Protein AF-A0A821UP57-F1 (afdb_monomer)

InterPro domains:
  IPR011011 Zinc finger, FYVE/PHD-type [SSF57903] (45-106)
  IPR013083 Zinc finger, RING/FYVE/PHD-type [G3DSA:3.30.40.10] (6-113)
  IPR019786 Zinc finger, PHD-type, conserved site [P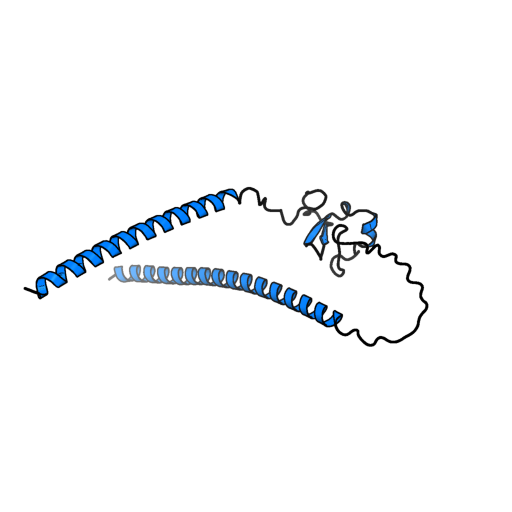S01359] (54-103)

Solvent-accessible surface area (backbone atoms only — not comparable to full-atom values): 11341 Å² total; per-residue (Å²): 119,70,74,66,60,54,56,56,55,55,53,55,50,53,57,52,51,54,58,51,51,58,56,50,55,57,51,55,53,59,50,54,59,52,54,56,59,56,61,68,69,62,69,77,74,68,64,79,73,60,94,50,33,16,75,82,79,68,43,75,53,85,86,68,66,61,51,57,18,74,86,75,68,48,34,35,40,62,86,71,48,57,75,87,56,51,83,64,53,60,93,55,78,87,80,54,85,35,71,41,82,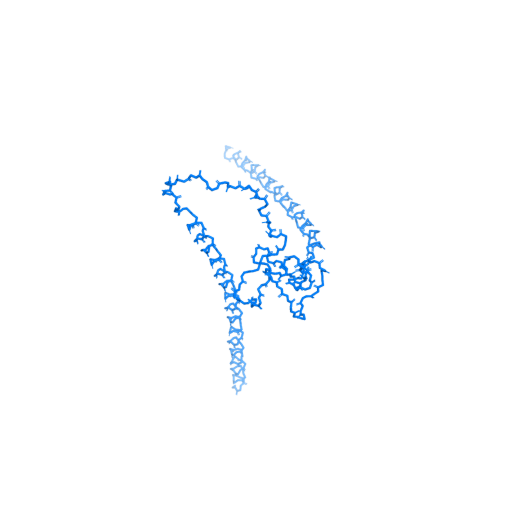88,73,51,70,79,76,79,71,81,68,82,74,79,91,79,79,86,86,88,80,97,78,82,73,64,68,66,52,55,54,51,52,53,53,50,53,54,50,51,53,53,51,51,57,50,49,55,52,48,52,54,51,49,52,53,52,48,53,53,52,51,52,53,52,51,52,52,50,51,53,51,50,54,52,52,61,57,61,70,69,79,119

Secondary structure (DSSP, 8-state):
-HHHHHHHHHHHHHHHHHHHHHHHHHHHHHHHHHHHHHHHHHTTS-----TTBBTTT--B-TTS-EEE-TTT--EEEGGGS-HHHHTTS-SSTTTS----TTT----------------------HHHHHHHHHHHHHHHHHHHHHHHHHHHHHHHHHHHHHHHHHHHHHHHHHHHHHHTT--

Nearest PDB structures (foldseek):
  4qf3-assembly3_B  TM=6.778E-01  e=1.656E-02  Homo sapiens
  5t8r-assembly5_A  TM=6.952E-01  e=2.537E-02  Homo sapiens
  8ifg-assembly1_P  TM=2.999E-01  e=1.731E-01  Schizosaccharomyces pombe 972h-
  4b7y-assembly1_C  TM=5.500E-01  e=4.251E+00  Homo sapiens
  8i0t-assembly1_s  TM=2.712E-01  e=4.901E+00  Homo sapiens

Foldseek 3Di:
DVVVVVVVVVVVVVVVVVVVVVVVVVVVVVVVVVVVVVVVVVPPPVPVLPLQAAPQPRDGNPPDQWAAAPPPRHIHHLVSAPPVCNVVDDPDRPPDHDHGPVRDDPPPPPVVPDPDDDDDDPDDPPPVVVVVVVVVVVVVVVVVVVVVVVVVVVVVVVVVVVVVVVVVVVVVVVVVVVVVVPD

Structure (mmCIF, N/CA/C/O backbone):
data_AF-A0A821UP57-F1
#
_entry.id   AF-A0A821UP57-F1
#
loop_
_atom_site.group_PDB
_atom_site.id
_atom_site.type_symbol
_atom_site.label_atom_id
_atom_site.label_alt_id
_atom_site.label_comp_id
_atom_site.label_asym_id
_atom_site.label_entity_id
_atom_site.label_seq_id
_atom_site.pdbx_PDB_ins_code
_atom_site.Cartn_x
_atom_site.Cartn_y
_atom_site.Cartn_z
_atom_site.occupancy
_atom_site.B_iso_or_equiv
_atom_site.auth_seq_id
_atom_site.auth_comp_id
_atom_site.auth_asym_id
_atom_site.auth_atom_id
_atom_site.pdbx_PDB_model_num
ATOM 1 N N . MET A 1 1 ? -36.450 59.119 33.396 1.00 58.59 1 MET A N 1
ATOM 2 C CA . MET A 1 1 ? -36.950 58.816 32.034 1.00 58.59 1 MET A CA 1
ATOM 3 C C . MET A 1 1 ? -35.868 58.384 31.030 1.00 58.59 1 MET A C 1
ATOM 5 O O . MET A 1 1 ? -36.171 57.542 30.201 1.00 58.59 1 MET A O 1
ATOM 9 N N . PHE A 1 2 ? -34.607 58.841 31.105 1.00 58.31 2 PHE A N 1
ATOM 10 C CA . PHE A 1 2 ? -33.556 58.419 30.148 1.00 58.31 2 PHE A CA 1
ATOM 11 C C . PHE A 1 2 ? -33.074 56.957 30.274 1.00 58.31 2 PHE A C 1
ATOM 13 O O . PHE A 1 2 ? -32.730 56.340 29.269 1.00 58.31 2 PHE A O 1
ATOM 20 N N . LYS A 1 3 ? -33.092 56.363 31.477 1.00 63.16 3 LYS A N 1
ATOM 21 C CA . LYS A 1 3 ? -32.652 54.966 31.688 1.00 63.16 3 LYS A CA 1
ATOM 22 C C . LYS A 1 3 ? -33.547 53.927 30.995 1.00 63.16 3 LYS A C 1
ATOM 24 O O . LYS A 1 3 ? -33.074 52.866 30.611 1.00 63.16 3 LYS A O 1
ATOM 29 N N . GLU A 1 4 ? -34.818 54.248 30.780 1.00 69.25 4 GLU A N 1
ATOM 30 C CA . GLU A 1 4 ? -35.798 53.319 30.205 1.00 69.25 4 GLU A CA 1
ATOM 31 C C . GLU A 1 4 ? -35.728 53.261 28.668 1.00 69.25 4 GLU A C 1
ATOM 33 O O . GLU A 1 4 ? -36.009 52.230 28.059 1.00 69.25 4 GLU A O 1
ATOM 38 N N . GLN A 1 5 ? -35.265 54.341 28.025 1.00 68.62 5 GLN A N 1
ATOM 39 C CA . GLN A 1 5 ? -35.083 54.388 26.570 1.00 68.62 5 GLN A CA 1
ATOM 40 C C . GLN A 1 5 ? -33.817 53.655 26.097 1.00 68.62 5 GLN A C 1
ATOM 42 O O . GLN A 1 5 ? -33.800 53.127 24.985 1.00 68.62 5 GLN A O 1
ATOM 47 N N . MET A 1 6 ? -32.780 53.567 26.938 1.00 64.62 6 MET A N 1
ATOM 48 C CA . MET A 1 6 ? -31.549 52.830 26.615 1.00 64.62 6 MET A CA 1
ATOM 49 C C . MET A 1 6 ? -31.772 51.309 26.619 1.00 64.62 6 MET A C 1
ATOM 51 O O . MET A 1 6 ? -31.300 50.617 25.720 1.00 64.62 6 MET A O 1
ATOM 55 N N . SER A 1 7 ? -32.589 50.798 27.547 1.00 77.12 7 SER A N 1
ATOM 56 C CA . SER A 1 7 ? -32.873 49.360 27.662 1.00 77.12 7 SER A CA 1
ATOM 57 C C . SER A 1 7 ? -33.611 48.786 26.442 1.00 77.12 7 SER A C 1
ATOM 59 O O . SER A 1 7 ? -33.307 47.681 25.995 1.00 77.12 7 SER A O 1
ATOM 61 N N . LYS A 1 8 ? -34.528 49.551 25.830 1.00 79.44 8 LYS A N 1
ATOM 62 C CA . LYS A 1 8 ? -35.254 49.102 24.627 1.00 79.44 8 LYS A CA 1
ATOM 63 C C . LYS A 1 8 ? -34.348 48.967 23.398 1.00 79.44 8 LYS A C 1
ATOM 65 O O . LYS A 1 8 ? -34.499 48.008 22.645 1.00 79.44 8 LYS A O 1
ATOM 70 N N . LYS A 1 9 ? -33.373 49.868 23.219 1.00 77.94 9 LYS A N 1
ATOM 71 C CA . LYS A 1 9 ? -32.426 49.799 22.089 1.00 77.94 9 LYS A CA 1
ATOM 72 C C . LYS A 1 9 ? -31.466 48.609 22.199 1.00 77.94 9 LYS A C 1
ATOM 74 O O . LYS A 1 9 ? -31.179 47.984 21.183 1.00 77.94 9 LYS A O 1
ATOM 79 N N . GLU A 1 10 ? -31.019 48.258 23.405 1.00 82.31 10 GLU A N 1
ATOM 80 C CA . GLU A 1 10 ? -30.152 47.087 23.633 1.00 82.31 10 GLU A CA 1
ATOM 81 C C . GLU A 1 10 ? -30.879 45.746 23.440 1.00 82.31 10 GLU A C 1
ATOM 83 O O . GLU A 1 10 ? -30.283 44.763 22.998 1.00 82.31 10 GLU A O 1
ATOM 88 N N . LEU A 1 11 ? -32.180 45.692 23.739 1.00 79.69 11 LEU A N 1
ATOM 89 C CA . LEU A 1 11 ? -33.010 44.513 23.479 1.00 79.69 11 LEU A CA 1
ATOM 90 C C . LEU A 1 11 ? -33.248 44.299 21.975 1.00 79.69 11 LEU A C 1
ATOM 92 O O . LEU A 1 11 ? -33.193 43.165 21.494 1.00 79.69 11 LEU A O 1
ATOM 96 N N . GLU A 1 12 ? -33.447 45.374 21.208 1.00 83.69 12 GLU A N 1
ATOM 97 C CA . GLU A 1 12 ? -33.627 45.287 19.754 1.00 83.69 12 GLU A CA 1
ATOM 98 C C . GLU A 1 12 ? -32.352 44.879 19.003 1.00 83.69 12 GLU A C 1
ATOM 100 O O . GLU A 1 12 ? -32.435 44.155 18.004 1.00 83.69 12 GLU A O 1
ATOM 105 N N . THR A 1 13 ? -31.170 45.304 19.462 1.00 85.56 13 THR A N 1
ATOM 106 C CA . THR A 1 13 ? -29.895 44.900 18.846 1.00 85.56 13 THR A CA 1
ATOM 107 C C . THR A 1 13 ? -29.593 43.426 19.098 1.00 85.56 13 THR A C 1
ATOM 109 O O . THR A 1 13 ? -29.291 42.706 18.143 1.00 85.56 13 THR A O 1
ATOM 112 N N . LYS A 1 14 ? -29.798 42.928 20.326 1.00 85.62 14 LYS A N 1
ATOM 113 C CA . LYS A 1 14 ? -29.616 41.502 20.658 1.00 85.62 14 LYS A CA 1
ATOM 114 C C . LYS A 1 14 ? -30.535 40.587 19.840 1.00 85.62 14 LYS A C 1
ATOM 116 O O . LYS A 1 14 ? -30.079 39.586 19.287 1.00 85.62 14 LYS A O 1
ATOM 121 N N . ALA A 1 15 ? -31.800 40.970 19.654 1.00 87.88 15 ALA A N 1
ATOM 122 C CA . ALA A 1 15 ? -32.743 40.194 18.844 1.00 87.88 15 ALA A CA 1
ATOM 123 C C . ALA A 1 15 ? -32.366 40.145 17.346 1.00 87.88 15 ALA A C 1
ATOM 125 O O . ALA A 1 15 ? -32.640 39.154 16.660 1.00 87.88 15 ALA A O 1
ATOM 126 N N . LYS A 1 16 ? -31.734 41.202 16.812 1.00 86.31 16 LYS A N 1
ATOM 127 C CA . LYS A 1 16 ? -31.243 41.230 15.422 1.00 86.31 16 LYS A CA 1
ATOM 128 C C . LYS A 1 16 ? -29.990 40.369 15.238 1.00 86.31 16 LYS A C 1
ATOM 130 O O . LYS A 1 16 ? -29.884 39.683 14.218 1.00 86.31 16 LYS A O 1
ATOM 135 N N . GLU A 1 17 ? -29.083 40.347 16.212 1.00 87.94 17 GLU A N 1
ATOM 136 C CA . GLU A 1 17 ? -27.879 39.506 16.167 1.00 87.94 17 GLU A CA 1
ATOM 137 C C . GLU A 1 17 ? -28.200 38.008 16.258 1.00 87.94 17 GLU A C 1
ATOM 139 O O . GLU A 1 17 ? -27.665 37.220 15.474 1.00 87.94 17 GLU A O 1
ATOM 144 N N . GLU A 1 18 ? -29.136 37.603 17.122 1.00 88.38 18 GLU A N 1
ATOM 145 C CA . GLU A 1 18 ? -29.557 36.197 17.220 1.00 88.38 18 GLU A CA 1
ATOM 146 C C . GLU A 1 18 ? -30.222 35.687 15.934 1.00 88.38 18 GLU A C 1
ATOM 148 O O . GLU A 1 18 ? -29.959 34.564 15.490 1.00 88.38 18 GLU A O 1
ATOM 153 N N . LYS A 1 19 ? -31.040 36.520 15.274 1.00 87.38 19 LYS A N 1
ATOM 154 C CA . LYS A 1 19 ? -31.639 36.170 13.975 1.00 87.38 19 LYS A CA 1
ATOM 155 C C . LYS A 1 19 ? -30.586 36.016 12.873 1.00 87.38 19 LYS A C 1
ATOM 157 O O . LYS A 1 19 ? -30.761 35.177 11.988 1.00 87.38 19 LYS A O 1
ATOM 162 N N . LYS A 1 20 ? -29.492 36.788 12.920 1.00 89.44 20 LYS A N 1
ATOM 163 C CA . LYS A 1 20 ? -28.389 36.676 11.953 1.00 89.44 20 LYS A CA 1
ATOM 164 C C . LYS A 1 20 ? -27.610 35.370 12.148 1.00 89.44 20 LYS A C 1
ATOM 166 O O . LYS A 1 20 ? -27.418 34.655 11.167 1.00 89.44 20 LYS A O 1
ATOM 171 N N . LYS A 1 21 ? -27.280 35.006 13.395 1.00 87.06 21 LYS A N 1
ATOM 172 C CA . LYS A 1 21 ? -26.560 33.759 13.723 1.00 87.06 21 LYS A CA 1
ATOM 173 C C . LYS A 1 21 ? -27.326 32.501 13.291 1.00 87.06 21 LYS A C 1
ATOM 175 O O . LYS A 1 21 ? -26.774 31.671 12.573 1.00 87.06 21 LYS A O 1
ATOM 180 N N . LYS A 1 22 ? -28.633 32.413 13.584 1.00 85.88 22 LYS A N 1
ATOM 181 C CA . LYS A 1 22 ? -29.467 31.262 13.165 1.00 85.88 22 LYS A CA 1
ATOM 182 C C . LYS A 1 22 ? -29.527 31.078 11.640 1.00 85.88 22 LYS A C 1
ATOM 184 O O . LYS A 1 22 ? -29.571 29.952 11.139 1.00 85.88 22 LYS A O 1
ATOM 189 N N . LYS A 1 23 ? -29.513 32.176 10.871 1.00 86.94 23 LYS A N 1
ATOM 190 C CA . LYS A 1 23 ? -29.527 32.122 9.398 1.00 86.94 23 LYS A CA 1
ATOM 191 C C . LYS A 1 23 ? -28.197 31.621 8.820 1.00 86.94 23 LYS A C 1
ATOM 193 O O . LYS A 1 23 ? -28.202 31.003 7.756 1.00 86.94 23 LYS A O 1
ATOM 198 N N . GLU A 1 24 ? -27.085 31.879 9.499 1.00 87.81 24 GLU A N 1
ATOM 199 C CA . GLU A 1 24 ? -25.740 31.477 9.077 1.00 87.81 24 GLU A CA 1
ATOM 200 C C . GLU A 1 24 ? -25.471 29.993 9.376 1.00 87.81 24 GLU A C 1
ATOM 202 O O . GLU A 1 24 ? -25.039 29.258 8.487 1.00 87.81 24 GLU A O 1
ATOM 207 N N . GLU A 1 25 ? -25.884 29.504 10.550 1.00 86.94 25 GLU A N 1
ATOM 208 C CA . GLU A 1 25 ? -25.812 28.076 10.911 1.00 86.94 25 GLU A CA 1
ATOM 209 C C . GLU A 1 25 ? -26.619 27.188 9.950 1.00 86.94 25 GLU A C 1
ATOM 211 O O . GLU A 1 25 ? -26.140 26.144 9.498 1.00 86.94 25 GLU A O 1
ATOM 216 N N . THR A 1 26 ? -27.811 27.644 9.545 1.00 84.19 26 THR A N 1
ATOM 217 C CA . THR A 1 26 ? -28.662 26.904 8.596 1.00 84.19 26 THR A CA 1
ATOM 218 C C . THR A 1 26 ? -28.029 26.815 7.198 1.00 84.19 26 THR A C 1
ATOM 220 O O . THR A 1 26 ? -28.242 25.839 6.475 1.00 84.19 26 THR A O 1
ATOM 223 N N . LYS A 1 27 ? -27.246 27.823 6.780 1.00 87.56 27 LYS A N 1
ATOM 224 C CA . LYS A 1 27 ? -26.515 27.780 5.502 1.00 87.56 27 LYS A CA 1
ATOM 225 C C . LYS A 1 27 ? -25.349 26.792 5.560 1.00 87.56 27 LYS A C 1
ATOM 227 O O . LYS A 1 27 ? -25.192 26.011 4.625 1.00 87.56 27 LYS A O 1
ATOM 232 N N . LEU A 1 28 ? -24.605 26.777 6.667 1.00 85.31 28 LEU A N 1
ATOM 233 C CA . LEU A 1 28 ? -23.450 25.898 6.848 1.00 85.31 28 LEU A CA 1
ATOM 234 C C . LEU A 1 28 ? -23.847 24.410 6.869 1.00 85.31 28 LEU A C 1
ATOM 236 O O . LEU A 1 28 ? -23.159 23.571 6.288 1.00 85.31 28 LEU A O 1
ATOM 240 N N . GLN A 1 29 ? -24.982 24.071 7.492 1.00 82.44 29 GLN A N 1
ATOM 241 C CA . GLN A 1 29 ? -25.501 22.695 7.498 1.00 82.44 29 GLN A CA 1
ATOM 242 C C . GLN A 1 29 ? -25.892 22.211 6.092 1.00 82.44 29 GLN A C 1
ATOM 244 O O . GLN A 1 29 ? -25.513 21.108 5.697 1.00 82.44 29 GLN A O 1
ATOM 249 N N . LYS A 1 30 ? -26.559 23.054 5.291 1.00 85.44 30 LYS A N 1
ATOM 250 C CA . LYS A 1 30 ? -26.945 22.707 3.908 1.00 85.44 30 LYS A CA 1
ATOM 251 C C . LYS A 1 30 ? -25.747 22.500 2.978 1.00 85.44 30 LYS A C 1
ATOM 253 O O . LYS A 1 30 ? -25.857 21.765 1.999 1.00 85.44 30 LYS A O 1
ATOM 258 N N . GLU A 1 31 ? -24.619 23.150 3.246 1.00 85.25 31 GLU A N 1
ATOM 259 C CA . GLU A 1 31 ? -23.390 22.979 2.466 1.00 85.25 31 GLU A CA 1
ATOM 260 C C . GLU A 1 31 ? -22.663 21.673 2.820 1.00 85.25 31 GLU A C 1
ATOM 262 O O . GLU A 1 31 ? -22.265 20.927 1.922 1.00 85.25 31 GLU A O 1
ATOM 267 N N . LYS A 1 32 ? -22.597 21.322 4.113 1.00 81.88 32 LYS A N 1
ATOM 268 C CA . LYS A 1 32 ? -22.027 20.042 4.573 1.00 81.88 32 LYS A CA 1
ATOM 269 C C . LYS A 1 32 ? -22.769 18.831 3.993 1.00 81.88 32 LYS A C 1
ATOM 271 O O . LYS A 1 32 ? -22.125 17.903 3.505 1.00 81.88 32 LYS A O 1
ATOM 276 N N . GLU A 1 33 ? -24.102 18.873 3.942 1.00 79.12 33 GLU A N 1
ATOM 277 C CA . GLU A 1 33 ? -24.909 17.799 3.336 1.00 79.12 33 GLU A CA 1
ATOM 278 C C . GLU A 1 33 ? -24.674 17.635 1.824 1.00 79.12 33 GLU A C 1
ATOM 280 O O . GLU A 1 33 ? -24.776 16.525 1.294 1.00 79.12 33 GLU A O 1
ATOM 285 N N . LYS A 1 34 ? -24.349 18.718 1.104 1.00 75.38 34 LYS A N 1
ATOM 286 C CA . LYS A 1 34 ? -24.021 18.644 -0.330 1.00 75.38 34 LYS A CA 1
ATOM 287 C C . LYS A 1 34 ? -22.660 17.991 -0.565 1.00 75.38 34 LYS A C 1
ATOM 289 O O . LYS A 1 34 ? -22.540 17.170 -1.471 1.00 75.38 34 LYS A O 1
ATOM 294 N N . ILE A 1 35 ? -21.660 18.293 0.265 1.00 70.56 35 ILE A N 1
ATOM 295 C CA . ILE A 1 35 ? -20.312 17.712 0.152 1.00 70.56 35 ILE A CA 1
ATOM 296 C C . ILE A 1 35 ? -20.334 16.201 0.439 1.00 70.56 35 ILE A C 1
ATOM 298 O O . ILE A 1 35 ? -19.655 15.431 -0.245 1.00 70.56 35 ILE A O 1
ATOM 302 N N . GLU A 1 36 ? -21.141 15.748 1.404 1.00 67.44 36 GLU A N 1
ATOM 303 C CA . GLU A 1 36 ? -21.222 14.321 1.744 1.00 67.44 36 GLU A CA 1
ATOM 304 C C . GLU A 1 36 ? -21.872 13.480 0.628 1.00 67.44 36 GLU A C 1
ATOM 306 O O . GLU A 1 36 ? -21.442 12.355 0.357 1.00 67.44 36 GLU A O 1
ATOM 311 N N . LYS A 1 37 ? -22.849 14.043 -0.096 1.00 63.69 37 LYS A N 1
ATOM 312 C CA . LYS A 1 37 ? -23.488 13.371 -1.242 1.00 63.69 37 LYS A CA 1
ATOM 313 C C . LYS A 1 37 ? -22.544 13.226 -2.440 1.00 63.69 37 LYS A C 1
ATOM 315 O O . LYS A 1 37 ? -22.581 12.196 -3.110 1.00 63.69 37 LYS A O 1
ATOM 320 N N . THR A 1 38 ? -21.646 14.184 -2.671 1.00 56.47 38 THR A N 1
ATOM 321 C CA . THR A 1 38 ? -20.661 14.102 -3.764 1.00 56.47 38 THR A CA 1
ATOM 322 C C . THR A 1 38 ? -19.566 13.065 -3.482 1.00 56.47 38 THR A C 1
ATOM 324 O O . THR A 1 38 ? -19.149 12.348 -4.390 1.00 56.47 38 THR A O 1
ATOM 327 N N . LYS A 1 39 ? -19.153 12.882 -2.218 1.00 55.06 39 LYS A N 1
ATOM 328 C CA . LYS A 1 39 ? -18.130 11.882 -1.846 1.00 55.06 39 LYS A CA 1
ATOM 329 C C . LYS A 1 39 ? -18.590 10.425 -2.009 1.00 55.06 39 LYS A C 1
ATOM 331 O O . LYS A 1 39 ? -17.758 9.556 -2.252 1.00 55.06 39 LYS A O 1
ATOM 336 N N . ARG A 1 40 ? -19.897 10.138 -1.946 1.00 52.06 40 ARG A N 1
ATOM 337 C CA . ARG A 1 40 ? -20.422 8.768 -2.129 1.00 52.06 40 ARG A CA 1
ATOM 338 C C . ARG A 1 40 ? -20.475 8.302 -3.589 1.00 52.06 40 ARG A C 1
ATOM 340 O O . ARG A 1 40 ? -20.533 7.098 -3.815 1.00 52.06 40 ARG A O 1
ATOM 347 N N . ASN A 1 41 ? -20.411 9.211 -4.568 1.00 47.00 41 ASN A N 1
ATOM 348 C CA . ASN A 1 41 ? -20.502 8.855 -5.993 1.00 47.00 41 ASN A CA 1
ATOM 349 C C . ASN A 1 41 ? -19.151 8.743 -6.718 1.00 47.00 41 ASN A C 1
ATOM 351 O O . ASN A 1 41 ? -19.100 8.171 -7.802 1.00 47.00 41 ASN A O 1
ATOM 355 N N . VAL A 1 42 ? -18.052 9.211 -6.120 1.00 49.31 42 VAL A N 1
ATOM 356 C CA . VAL A 1 42 ? -16.702 9.068 -6.705 1.00 49.31 42 VAL A CA 1
ATOM 357 C C . VAL A 1 42 ? -16.071 7.705 -6.369 1.00 49.31 42 VAL A C 1
ATOM 359 O O . VAL A 1 42 ? -15.181 7.241 -7.072 1.00 49.31 42 VAL A O 1
ATOM 362 N N . ASN A 1 43 ? -16.583 6.991 -5.360 1.00 42.91 43 ASN A N 1
ATOM 363 C CA . ASN A 1 43 ? -15.952 5.770 -4.844 1.00 42.91 43 ASN A CA 1
ATOM 364 C C . ASN A 1 43 ? -16.428 4.451 -5.496 1.00 42.91 43 ASN A C 1
ATOM 366 O O . ASN A 1 43 ? -16.210 3.379 -4.939 1.00 42.91 43 ASN A O 1
ATOM 370 N N . LYS A 1 44 ? -17.115 4.503 -6.648 1.00 47.94 44 LYS A N 1
ATOM 371 C CA . LYS A 1 44 ? -17.536 3.293 -7.389 1.00 47.94 44 LYS A CA 1
ATOM 372 C C . LYS A 1 44 ? -16.681 2.972 -8.620 1.00 47.94 44 LYS A C 1
ATOM 374 O O . LYS A 1 44 ? -16.831 1.882 -9.155 1.00 47.94 44 LYS A O 1
ATOM 379 N N . ASN A 1 45 ? -15.763 3.861 -9.018 1.00 44.53 45 ASN A N 1
ATOM 380 C CA . ASN A 1 45 ? -14.864 3.643 -10.164 1.00 44.53 45 ASN A CA 1
ATOM 381 C C . ASN A 1 45 ? -13.368 3.654 -9.824 1.00 44.53 45 ASN A C 1
ATOM 383 O O . ASN A 1 45 ? -12.550 3.345 -10.685 1.00 44.53 45 ASN A O 1
ATOM 387 N N . SER A 1 46 ? -12.990 3.895 -8.569 1.00 45.44 46 SER A N 1
ATOM 388 C CA . SER A 1 46 ? -11.706 3.452 -8.016 1.00 45.44 46 SER A CA 1
ATOM 389 C C . SER A 1 46 ? -11.791 1.949 -7.743 1.00 45.44 46 SER A C 1
ATOM 391 O O . SER A 1 46 ? -11.730 1.485 -6.607 1.00 45.44 46 SER A O 1
ATOM 393 N N . GLN A 1 47 ? -12.005 1.186 -8.820 1.00 45.50 47 GLN A N 1
ATOM 394 C CA . GLN A 1 47 ? -11.803 -0.252 -8.873 1.00 45.50 47 GLN A CA 1
ATOM 395 C C . GLN A 1 47 ? -10.480 -0.513 -8.170 1.00 45.50 47 GLN A C 1
ATOM 397 O O . GLN A 1 47 ? -9.455 -0.003 -8.616 1.00 45.50 47 GLN A O 1
ATOM 402 N N . ALA A 1 48 ? -10.530 -1.194 -7.023 1.00 49.84 48 ALA A N 1
ATOM 403 C CA . ALA A 1 48 ? -9.354 -1.570 -6.265 1.00 49.84 48 ALA A CA 1
ATOM 404 C C . ALA A 1 48 ? -8.419 -2.287 -7.239 1.00 49.84 48 ALA A C 1
ATOM 406 O O . ALA A 1 48 ? -8.647 -3.451 -7.575 1.00 49.84 48 ALA A O 1
ATOM 407 N N . VAL A 1 49 ? -7.448 -1.549 -7.786 1.00 53.00 49 VAL A N 1
ATOM 408 C CA . VAL A 1 49 ? -6.482 -2.066 -8.744 1.00 53.00 49 VAL A CA 1
ATOM 409 C C . VAL A 1 49 ? -5.733 -3.094 -7.938 1.00 53.00 49 VAL A C 1
ATOM 411 O O . VAL A 1 49 ? -4.943 -2.757 -7.059 1.00 53.00 49 VAL A O 1
ATOM 414 N N . SER A 1 50 ? -6.096 -4.357 -8.144 1.00 57.84 50 SER A N 1
ATOM 415 C CA . SER A 1 50 ? -5.505 -5.456 -7.415 1.00 57.84 50 SER A CA 1
ATOM 416 C C . SER A 1 50 ? -4.005 -5.321 -7.608 1.00 57.84 50 SER A C 1
ATOM 418 O O . SER A 1 50 ? -3.524 -5.416 -8.739 1.00 57.84 50 SER A O 1
ATOM 420 N N . THR A 1 51 ? -3.275 -5.107 -6.518 1.00 70.88 51 THR A N 1
ATOM 421 C CA . THR A 1 51 ? -1.818 -4.905 -6.474 1.00 70.88 51 THR A CA 1
ATOM 422 C C . THR A 1 51 ? -1.023 -6.105 -7.001 1.00 70.88 51 THR A C 1
ATOM 424 O O . THR A 1 51 ? 0.183 -6.166 -6.850 1.00 70.88 51 THR A O 1
ATOM 427 N N . ASN A 1 52 ? -1.693 -7.089 -7.607 1.00 86.94 52 ASN A N 1
ATOM 428 C CA . ASN A 1 52 ? -1.166 -8.346 -8.116 1.00 86.94 52 ASN A CA 1
ATOM 429 C C . ASN A 1 52 ? -1.717 -8.676 -9.519 1.00 86.94 52 ASN A C 1
ATOM 431 O O . ASN A 1 52 ? -1.858 -9.853 -9.856 1.00 86.94 52 ASN A O 1
ATOM 435 N N . ALA A 1 53 ? -2.091 -7.675 -10.321 1.00 92.38 53 ALA A N 1
ATOM 436 C CA . ALA A 1 53 ? -2.467 -7.869 -11.723 1.00 92.38 53 ALA A CA 1
ATOM 437 C C . ALA A 1 53 ? -1.345 -7.406 -12.654 1.00 92.38 53 ALA A C 1
ATOM 439 O O . ALA A 1 53 ? -0.703 -6.385 -12.416 1.00 92.38 53 ALA A O 1
ATOM 440 N N . CYS A 1 54 ? -1.113 -8.164 -13.723 1.00 93.88 54 CYS A N 1
ATOM 441 C CA . CYS A 1 54 ? -0.164 -7.775 -14.753 1.00 93.88 54 CYS A CA 1
ATOM 442 C C . CYS A 1 54 ? -0.693 -6.575 -15.542 1.00 93.88 54 CYS A C 1
ATOM 444 O O . CYS A 1 54 ? -1.833 -6.594 -15.999 1.00 93.88 54 CYS A O 1
ATOM 446 N N . LYS A 1 55 ? 0.150 -5.564 -15.768 1.00 93.56 55 LYS A N 1
ATOM 447 C CA . LYS A 1 55 ? -0.222 -4.346 -16.501 1.00 93.56 55 LYS A CA 1
ATOM 448 C C . LYS A 1 55 ? -0.590 -4.588 -17.972 1.00 93.56 55 LYS A C 1
ATOM 450 O O . LYS A 1 55 ? -1.369 -3.821 -18.521 1.00 93.56 55 LYS A O 1
ATOM 455 N N . VAL A 1 56 ? -0.042 -5.636 -18.593 1.00 93.31 56 VAL A N 1
ATOM 456 C CA . VAL A 1 56 ? -0.242 -5.950 -20.021 1.00 93.31 56 VAL A CA 1
ATOM 457 C C . VAL A 1 56 ? -1.493 -6.797 -20.239 1.00 93.31 56 VAL A C 1
ATOM 459 O O . VAL A 1 56 ? -2.331 -6.455 -21.063 1.00 93.31 56 VAL A O 1
ATOM 462 N N . CYS A 1 57 ? -1.637 -7.910 -19.510 1.00 93.56 57 CYS A N 1
ATOM 463 C CA . CYS A 1 57 ? -2.742 -8.848 -19.732 1.00 93.56 57 CYS A CA 1
ATOM 464 C C . CYS A 1 57 ? -3.895 -8.720 -18.724 1.00 93.56 57 CYS A C 1
ATOM 466 O O . CYS A 1 57 ? -4.876 -9.453 -18.840 1.00 93.56 57 CYS A O 1
ATOM 468 N N . CYS A 1 58 ? -3.769 -7.856 -17.710 1.00 92.25 58 CYS A N 1
ATOM 469 C CA . CYS A 1 58 ? -4.726 -7.662 -16.611 1.00 92.25 58 CYS A CA 1
ATOM 470 C C . CYS A 1 58 ? -5.059 -8.931 -15.797 1.00 92.25 58 CYS A C 1
ATOM 472 O O . CYS A 1 58 ? -5.961 -8.911 -14.961 1.00 92.25 58 CYS A O 1
ATOM 474 N N . LYS A 1 59 ? -4.331 -10.040 -15.998 1.00 91.44 59 LYS A N 1
ATOM 475 C CA . LYS A 1 59 ? -4.502 -11.296 -15.247 1.00 91.44 59 LYS A CA 1
ATOM 476 C C . LYS A 1 59 ? -3.669 -11.293 -13.966 1.00 91.44 59 LYS A C 1
ATOM 478 O O . LYS A 1 59 ? -2.670 -10.581 -13.855 1.00 91.44 59 LYS A O 1
ATOM 483 N N . SER A 1 60 ? -4.062 -12.128 -13.005 1.00 91.81 60 SER A N 1
ATOM 484 C CA . SER A 1 60 ? -3.360 -12.267 -11.725 1.00 91.81 60 SER A CA 1
ATOM 485 C C . SER A 1 60 ? -1.927 -12.796 -11.887 1.00 91.81 60 SER A C 1
ATOM 487 O O . SER A 1 60 ? -1.657 -13.663 -12.717 1.00 91.81 60 SER A O 1
ATOM 489 N N . THR A 1 61 ? -1.010 -12.299 -11.057 1.00 90.00 61 THR A N 1
ATOM 490 C CA . THR A 1 61 ? 0.416 -12.671 -11.021 1.00 90.00 61 THR A CA 1
ATOM 491 C C . THR A 1 61 ? 0.768 -13.557 -9.819 1.00 90.00 61 THR A C 1
ATOM 493 O O . THR A 1 61 ? 1.927 -13.631 -9.421 1.00 90.00 61 THR A O 1
ATOM 496 N N . LYS A 1 62 ? -0.221 -14.223 -9.202 1.00 85.44 62 LYS A N 1
ATOM 497 C CA . LYS A 1 62 ? -0.023 -15.048 -7.992 1.00 85.44 62 LYS A CA 1
ATOM 498 C C . LYS A 1 62 ? 0.856 -16.289 -8.205 1.00 85.44 62 LYS A C 1
ATOM 500 O O . LYS A 1 62 ? 1.480 -16.743 -7.256 1.00 85.44 62 LYS A O 1
ATOM 505 N N . THR A 1 63 ? 0.911 -16.842 -9.414 1.00 75.19 63 THR A N 1
ATOM 506 C CA . THR A 1 63 ? 1.465 -18.183 -9.689 1.00 75.19 63 THR A CA 1
ATOM 507 C C . THR A 1 63 ? 2.890 -18.164 -10.254 1.00 75.19 63 THR A C 1
ATOM 509 O O . THR A 1 63 ? 3.182 -18.934 -11.156 1.00 75.19 63 THR A O 1
ATOM 512 N N . SER A 1 64 ? 3.745 -17.291 -9.708 1.00 70.38 64 SER A N 1
ATOM 513 C CA . SER A 1 64 ? 5.187 -17.142 -9.996 1.00 70.38 64 SER A CA 1
ATOM 514 C C . SER A 1 64 ? 5.584 -16.662 -11.409 1.00 70.38 64 SER A C 1
ATOM 516 O O . SER A 1 64 ? 4.785 -16.628 -12.343 1.00 70.38 64 SER A O 1
ATOM 518 N N . ASN A 1 65 ? 6.827 -16.170 -11.510 1.00 84.69 65 ASN A N 1
ATOM 519 C CA . ASN A 1 65 ? 7.447 -15.478 -12.652 1.00 84.69 65 ASN A CA 1
ATOM 520 C C . ASN A 1 65 ? 6.839 -14.110 -12.997 1.00 84.69 65 ASN A C 1
ATOM 522 O O . ASN A 1 65 ? 6.387 -13.848 -14.120 1.00 84.69 65 ASN A O 1
ATOM 526 N N . ARG A 1 66 ? 6.863 -13.219 -12.002 1.00 92.25 66 ARG A N 1
ATOM 527 C CA . ARG A 1 66 ? 6.537 -11.801 -12.157 1.00 92.25 66 ARG A CA 1
ATOM 528 C C . ARG A 1 66 ? 7.746 -10.932 -11.847 1.00 92.25 66 ARG A C 1
ATOM 530 O O . ARG A 1 66 ? 8.535 -11.282 -10.977 1.00 92.25 66 ARG A O 1
ATOM 537 N N . VAL A 1 67 ? 7.802 -9.782 -12.496 1.00 93.38 67 VAL A N 1
ATOM 538 C CA . VAL A 1 67 ? 8.776 -8.725 -12.223 1.00 93.38 67 VAL A CA 1
ATOM 539 C C . VAL A 1 67 ? 8.035 -7.434 -11.917 1.00 93.38 67 VAL A C 1
ATOM 541 O O . VAL A 1 67 ? 6.916 -7.225 -12.405 1.00 93.38 67 VAL A O 1
ATOM 544 N N . VAL A 1 68 ? 8.628 -6.598 -11.074 1.00 93.75 68 VAL A N 1
ATOM 545 C CA . VAL A 1 68 ? 8.077 -5.299 -10.684 1.00 93.75 68 VAL A CA 1
ATOM 546 C C . VAL A 1 68 ? 8.993 -4.233 -11.257 1.00 93.75 68 VAL A C 1
ATOM 548 O O . VAL A 1 68 ? 10.198 -4.328 -11.093 1.00 93.75 68 VAL A O 1
ATOM 551 N N . CYS A 1 69 ? 8.429 -3.262 -11.970 1.00 94.31 69 CYS A N 1
ATOM 552 C CA . CYS A 1 69 ? 9.202 -2.126 -12.461 1.00 94.31 69 CYS A CA 1
ATOM 553 C C . CYS A 1 69 ? 9.574 -1.211 -11.291 1.00 94.31 69 CYS A C 1
ATOM 555 O O . CYS A 1 69 ? 8.664 -0.710 -10.631 1.00 94.31 69 CYS A O 1
ATOM 557 N N . ASP A 1 70 ? 10.854 -0.917 -11.088 1.00 93.06 70 ASP A N 1
ATOM 558 C CA . ASP A 1 70 ? 11.302 -0.033 -10.003 1.00 93.06 70 ASP A CA 1
ATOM 559 C C . ASP A 1 70 ? 10.859 1.424 -10.203 1.00 93.06 70 ASP A C 1
ATOM 561 O O . ASP A 1 70 ? 10.642 2.156 -9.243 1.00 93.06 70 ASP A O 1
ATOM 565 N N . MET A 1 71 ? 10.626 1.841 -11.453 1.00 92.06 71 MET A N 1
ATOM 566 C CA . MET A 1 71 ? 10.258 3.224 -11.774 1.00 92.06 71 MET A CA 1
ATOM 567 C C . MET A 1 71 ? 8.759 3.519 -11.623 1.00 92.06 71 MET A C 1
ATOM 569 O O . MET A 1 71 ? 8.375 4.594 -11.175 1.00 92.06 71 MET A O 1
ATOM 573 N N . CYS A 1 72 ? 7.884 2.587 -12.018 1.00 93.44 72 CYS A N 1
ATOM 574 C CA . CYS A 1 72 ? 6.427 2.799 -11.987 1.00 93.44 72 CYS A CA 1
ATOM 575 C C . CYS A 1 72 ? 5.671 1.830 -11.076 1.00 93.44 72 CYS A C 1
ATOM 577 O O . CYS A 1 72 ? 4.441 1.868 -11.033 1.00 93.44 72 CYS A O 1
ATOM 579 N N . SER A 1 73 ? 6.384 0.933 -10.385 1.00 92.56 73 SER A N 1
ATOM 580 C CA . SER A 1 73 ? 5.826 -0.105 -9.504 1.00 92.56 73 SER A CA 1
ATOM 581 C C . SER A 1 73 ? 4.811 -1.046 -10.174 1.00 92.56 73 SER A C 1
ATOM 583 O O . SER A 1 73 ? 4.094 -1.790 -9.503 1.00 92.56 73 SER A O 1
ATOM 585 N N . ALA A 1 74 ? 4.718 -1.041 -11.508 1.00 93.88 74 ALA A N 1
ATOM 586 C CA . ALA A 1 74 ? 3.809 -1.912 -12.241 1.00 93.88 74 ALA A CA 1
ATOM 587 C C . ALA A 1 74 ? 4.352 -3.346 -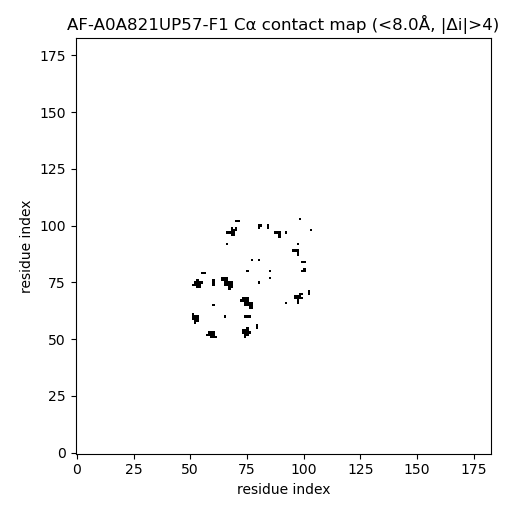12.305 1.00 93.88 74 ALA A C 1
ATOM 589 O O . ALA A 1 74 ? 5.554 -3.566 -12.455 1.00 93.88 74 ALA A O 1
ATOM 590 N N . ILE A 1 75 ? 3.447 -4.324 -12.231 1.00 94.00 75 ILE A N 1
ATOM 591 C CA . ILE A 1 75 ? 3.792 -5.748 -12.241 1.00 94.00 75 ILE A CA 1
ATOM 592 C C . ILE A 1 75 ? 3.595 -6.323 -13.641 1.00 94.00 75 ILE A C 1
ATOM 594 O O . ILE A 1 75 ? 2.577 -6.081 -14.296 1.00 94.00 75 ILE A O 1
ATOM 598 N N . PHE A 1 76 ? 4.540 -7.145 -14.080 1.00 94.56 76 PHE A N 1
ATOM 599 C CA . PHE A 1 76 ? 4.509 -7.815 -15.373 1.00 94.56 76 PHE A CA 1
ATOM 600 C C . PHE A 1 76 ? 4.752 -9.311 -15.198 1.00 94.56 76 PHE A C 1
ATOM 602 O O . PHE A 1 76 ? 5.570 -9.717 -14.376 1.00 94.56 76 PHE A O 1
ATOM 609 N N . HIS A 1 77 ? 4.055 -10.150 -15.967 1.00 94.75 77 HIS A N 1
ATOM 610 C CA . HIS A 1 77 ? 4.520 -11.524 -16.172 1.00 94.75 77 HIS A CA 1
ATOM 611 C C . HIS A 1 77 ? 5.753 -11.488 -17.071 1.00 94.75 77 HIS A C 1
ATOM 613 O O . HIS A 1 77 ? 5.747 -10.740 -18.046 1.00 94.75 77 HIS A O 1
ATOM 619 N N . LEU A 1 78 ? 6.743 -12.350 -16.824 1.00 93.44 78 LEU A N 1
ATOM 620 C CA . LEU A 1 78 ? 7.926 -12.464 -17.695 1.00 93.44 78 LEU A CA 1
ATOM 621 C C . LEU A 1 78 ? 7.545 -12.667 -19.173 1.00 93.44 78 LEU A C 1
ATOM 623 O O . LEU A 1 78 ? 8.086 -12.021 -20.062 1.00 93.44 78 LEU A O 1
ATOM 627 N N . LYS A 1 79 ? 6.519 -13.490 -19.432 1.00 93.88 79 LYS A N 1
ATOM 628 C CA . LYS A 1 79 ? 5.997 -13.764 -20.784 1.00 93.88 79 LYS A CA 1
ATOM 629 C C . LYS A 1 79 ? 5.277 -12.580 -21.435 1.00 93.88 79 LYS A C 1
ATOM 631 O O . LYS A 1 79 ? 5.070 -12.587 -22.642 1.00 93.88 79 LYS A O 1
ATOM 636 N N . CYS A 1 80 ? 4.837 -11.604 -20.644 1.00 94.69 80 CYS A N 1
ATOM 637 C CA . CYS A 1 80 ? 4.167 -10.407 -21.147 1.00 94.69 80 CYS A CA 1
ATOM 638 C C . CYS A 1 80 ? 5.152 -9.282 -21.490 1.00 94.69 80 CYS A C 1
ATOM 640 O O . CYS A 1 80 ? 4.720 -8.247 -21.992 1.00 94.69 80 CYS A O 1
ATOM 642 N N . ILE A 1 81 ? 6.445 -9.458 -21.209 1.00 93.69 81 ILE A N 1
ATOM 643 C CA . ILE A 1 81 ? 7.488 -8.503 -21.581 1.00 93.69 81 ILE A CA 1
ATOM 644 C C . ILE A 1 81 ? 7.849 -8.743 -23.054 1.00 93.69 81 ILE A C 1
ATOM 646 O O . ILE A 1 81 ? 8.116 -9.893 -23.423 1.00 93.69 81 ILE A O 1
ATOM 650 N N . PRO A 1 82 ? 7.867 -7.698 -23.903 1.00 94.19 82 PRO A N 1
ATOM 651 C CA . PRO A 1 82 ? 8.284 -7.823 -25.297 1.00 94.19 82 PRO A CA 1
ATOM 652 C C . PRO A 1 82 ? 9.669 -8.466 -25.421 1.00 94.19 82 PRO A C 1
ATOM 654 O O . PRO A 1 82 ? 10.568 -8.116 -24.663 1.00 94.19 82 PRO A O 1
ATOM 657 N N . ALA A 1 83 ? 9.863 -9.348 -26.409 1.00 93.44 83 ALA A N 1
ATOM 658 C CA . ALA A 1 83 ? 11.122 -10.081 -26.603 1.00 93.44 83 ALA A CA 1
ATOM 659 C C . ALA A 1 83 ? 12.357 -9.162 -26.656 1.00 93.44 83 ALA A C 1
ATOM 661 O O . ALA A 1 83 ? 13.377 -9.473 -26.055 1.00 93.44 83 ALA A O 1
ATOM 662 N N . LYS A 1 84 ? 12.226 -7.980 -27.276 1.00 90.69 84 LYS A N 1
ATOM 663 C CA . LYS A 1 84 ? 13.286 -6.958 -27.334 1.00 90.69 84 LYS A CA 1
ATOM 664 C C . LYS A 1 84 ? 13.787 -6.504 -25.957 1.00 90.69 84 LYS A C 1
ATOM 666 O O . LYS A 1 84 ? 14.939 -6.138 -25.823 1.00 90.69 84 LYS A O 1
ATOM 671 N N . HIS A 1 85 ? 12.921 -6.513 -24.947 1.00 89.88 85 HIS A N 1
ATOM 672 C CA . HIS A 1 85 ? 13.246 -6.077 -23.587 1.00 89.88 85 HIS A CA 1
ATOM 673 C C . HIS A 1 85 ? 13.545 -7.246 -22.642 1.00 89.88 85 HIS A C 1
ATOM 675 O O . HIS A 1 85 ? 13.930 -7.014 -21.501 1.00 89.88 85 HIS A O 1
ATOM 681 N N . GLN A 1 86 ? 13.386 -8.499 -23.087 1.00 91.50 86 GLN A N 1
ATOM 682 C CA . GLN A 1 86 ? 13.692 -9.668 -22.255 1.00 91.50 86 GLN A CA 1
ATOM 683 C C . GLN A 1 86 ? 15.187 -9.780 -21.945 1.00 91.50 86 GLN A C 1
ATOM 685 O O . GLN A 1 86 ? 15.535 -10.261 -20.876 1.00 91.50 86 GLN A O 1
ATOM 690 N N . GLN A 1 87 ? 16.054 -9.268 -22.824 1.00 90.19 87 GLN A N 1
ATOM 691 C CA . GLN A 1 87 ? 17.506 -9.226 -22.605 1.00 90.19 87 GLN A CA 1
ATOM 692 C C . GLN A 1 87 ? 17.933 -8.327 -21.431 1.00 90.19 87 GLN A C 1
ATOM 694 O O . GLN A 1 87 ? 19.036 -8.472 -20.924 1.00 90.19 87 GLN A O 1
ATOM 699 N N . HIS A 1 88 ? 17.068 -7.400 -21.006 1.00 88.31 88 HIS A N 1
ATOM 700 C CA . HIS A 1 88 ? 17.313 -6.496 -19.878 1.00 88.31 88 HIS A CA 1
ATOM 701 C C . HIS A 1 88 ? 16.605 -6.951 -18.599 1.00 88.31 88 HIS A C 1
ATOM 703 O O . HIS A 1 88 ? 16.585 -6.223 -17.611 1.00 88.31 88 HIS A O 1
ATOM 709 N N . VAL A 1 89 ? 15.965 -8.123 -18.618 1.00 91.56 89 VAL A N 1
ATOM 710 C CA . VAL A 1 89 ? 15.370 -8.700 -17.417 1.00 91.56 89 VAL A CA 1
ATOM 711 C C . VAL A 1 89 ? 16.474 -9.432 -16.658 1.00 91.56 89 VAL A C 1
ATOM 713 O O . VAL A 1 89 ? 17.045 -10.368 -17.219 1.00 91.56 89 VAL A O 1
ATOM 716 N N . PRO A 1 90 ? 16.763 -9.058 -15.403 1.00 88.88 90 PRO A N 1
ATOM 717 C CA . PRO A 1 90 ? 17.781 -9.741 -14.622 1.00 88.88 90 PRO A CA 1
ATOM 718 C C . PRO A 1 90 ? 17.455 -11.216 -14.405 1.00 88.88 90 PRO A C 1
ATOM 720 O O . PRO A 1 90 ? 16.298 -11.575 -14.163 1.00 88.88 90 PRO A O 1
ATOM 723 N N . GLU A 1 91 ? 18.481 -12.065 -14.436 1.00 87.62 91 GLU A N 1
ATOM 724 C CA . GLU A 1 91 ? 18.339 -13.479 -14.073 1.00 87.62 91 GLU A CA 1
ATOM 725 C C . GLU A 1 91 ? 18.013 -13.632 -12.579 1.00 87.62 91 GLU A C 1
ATOM 727 O O . GLU A 1 91 ? 17.166 -14.454 -12.215 1.00 87.62 91 GLU A O 1
ATOM 732 N N . ASP A 1 92 ? 18.614 -12.793 -11.723 1.00 85.62 92 ASP A N 1
ATOM 733 C CA . ASP A 1 92 ? 18.293 -12.708 -10.298 1.00 85.62 92 ASP A CA 1
ATOM 734 C C . ASP A 1 92 ? 17.485 -11.443 -9.976 1.00 85.62 92 ASP A C 1
ATOM 736 O O . ASP A 1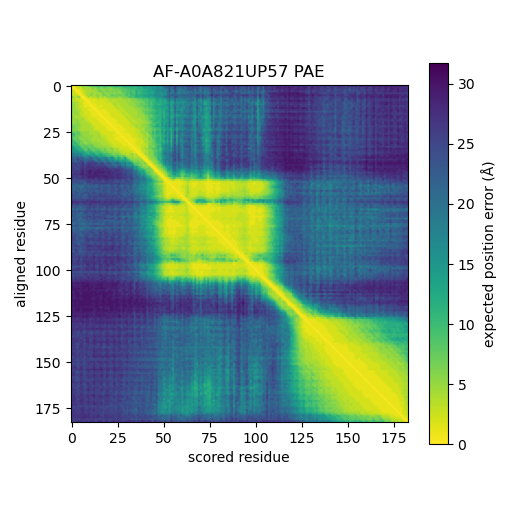 92 ? 18.005 -10.349 -9.752 1.00 85.62 92 ASP A O 1
ATOM 740 N N . LEU A 1 93 ? 16.168 -11.624 -9.887 1.00 78.94 93 LEU A N 1
ATOM 741 C CA . LEU A 1 93 ? 15.200 -10.569 -9.571 1.00 78.94 93 LEU A CA 1
ATOM 742 C C . LEU A 1 93 ? 15.360 -9.954 -8.168 1.00 78.94 93 LEU A C 1
ATOM 744 O O . LEU A 1 93 ? 14.562 -9.096 -7.794 1.00 78.94 93 LEU A O 1
ATOM 748 N N . ARG A 1 94 ? 16.302 -10.433 -7.345 1.00 75.19 94 ARG A N 1
ATOM 749 C CA . ARG A 1 94 ? 16.544 -9.903 -5.994 1.00 75.19 94 ARG A CA 1
ATOM 750 C C . ARG A 1 94 ? 17.614 -8.822 -5.941 1.00 75.19 94 ARG A C 1
ATOM 752 O O . ARG A 1 94 ? 17.668 -8.117 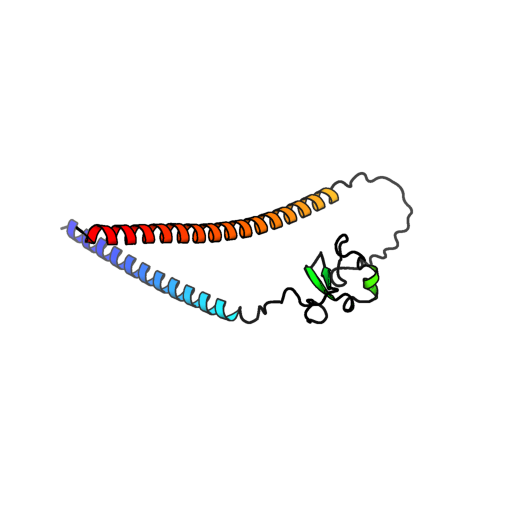-4.936 1.00 75.19 94 ARG A O 1
ATOM 759 N N . ILE A 1 95 ? 18.479 -8.752 -6.947 1.00 75.31 95 ILE A N 1
ATOM 760 C CA . ILE A 1 95 ? 19.717 -7.966 -6.879 1.00 75.31 95 ILE A CA 1
ATOM 761 C C . ILE A 1 95 ? 19.640 -6.760 -7.811 1.00 75.31 95 ILE A C 1
ATOM 763 O O . ILE A 1 95 ? 20.021 -5.658 -7.419 1.00 75.31 95 ILE A O 1
ATOM 767 N N . ASP A 1 96 ? 19.093 -6.957 -9.005 1.00 85.25 96 ASP A N 1
ATOM 768 C CA . ASP A 1 96 ? 19.188 -5.972 -10.073 1.00 85.25 96 ASP A CA 1
ATOM 769 C C . ASP A 1 96 ? 17.881 -5.203 -10.284 1.00 85.25 96 ASP A C 1
ATOM 771 O O . ASP A 1 96 ? 16.777 -5.733 -10.120 1.00 85.25 96 ASP A O 1
ATOM 775 N N . LEU A 1 97 ? 18.028 -3.941 -10.694 1.00 90.12 97 LEU A N 1
ATOM 776 C CA . LEU A 1 97 ? 16.908 -3.068 -11.019 1.00 90.12 97 LEU A CA 1
ATOM 777 C C . LEU A 1 97 ? 16.273 -3.483 -12.351 1.00 90.12 97 LEU A C 1
ATOM 779 O O . LEU A 1 97 ? 16.963 -3.696 -13.349 1.00 90.12 97 LEU A O 1
ATOM 783 N N . PHE A 1 98 ? 14.943 -3.519 -12.390 1.00 93.75 98 PHE A N 1
ATOM 784 C CA . PHE A 1 98 ? 14.172 -3.757 -13.605 1.00 93.75 98 PHE A CA 1
ATOM 785 C C . PHE A 1 98 ? 13.335 -2.528 -13.971 1.00 93.75 98 PHE A C 1
ATOM 787 O O . PHE A 1 98 ? 12.440 -2.100 -13.238 1.00 93.75 98 PHE A O 1
ATOM 794 N N . ILE A 1 99 ? 13.558 -2.000 -15.176 1.00 93.31 99 ILE A N 1
ATOM 795 C CA . ILE A 1 99 ? 12.768 -0.909 -15.757 1.00 93.31 99 ILE A CA 1
ATOM 796 C C . ILE A 1 99 ? 11.929 -1.473 -16.909 1.00 93.31 99 ILE A C 1
ATOM 798 O O . ILE A 1 99 ? 12.444 -2.097 -17.834 1.00 93.31 99 ILE A O 1
ATOM 802 N N . CYS A 1 100 ? 10.607 -1.282 -16.865 1.00 93.12 100 CYS A N 1
ATOM 803 C CA . CYS A 1 100 ? 9.720 -1.826 -17.895 1.00 93.12 100 CYS A CA 1
ATOM 804 C C . CYS A 1 100 ? 9.805 -1.048 -19.217 1.00 93.12 100 CYS A C 1
ATOM 806 O O . CYS A 1 100 ? 10.126 0.132 -19.224 1.00 93.12 100 CYS A O 1
ATOM 808 N N . HIS A 1 101 ? 9.380 -1.670 -20.319 1.00 90.50 101 HIS A N 1
ATOM 809 C CA . HIS A 1 101 ? 9.357 -1.073 -21.668 1.00 90.50 101 HIS A CA 1
ATOM 810 C C . HIS A 1 101 ? 8.546 0.228 -21.820 1.00 90.50 101 HIS A C 1
ATOM 812 O O . HIS A 1 101 ? 8.682 0.921 -22.817 1.00 90.50 101 HIS A O 1
ATOM 818 N N . VAL A 1 102 ? 7.653 0.547 -20.877 1.00 89.94 102 VAL A N 1
ATOM 819 C CA . VAL A 1 102 ? 6.911 1.825 -20.877 1.00 89.94 102 VAL A CA 1
ATOM 820 C C . VAL A 1 102 ? 7.748 2.937 -20.243 1.00 89.94 102 VAL A C 1
ATOM 822 O O . VAL A 1 102 ? 7.620 4.106 -20.592 1.00 89.94 102 VAL A O 1
ATOM 825 N N . CYS A 1 103 ? 8.572 2.564 -19.268 1.00 91.50 103 CYS A N 1
ATOM 826 C CA . CYS A 1 103 ? 9.445 3.454 -18.518 1.00 91.50 103 CYS A CA 1
ATOM 827 C C . CYS A 1 103 ? 10.807 3.619 -19.192 1.00 91.50 103 CYS A C 1
ATOM 829 O O . CYS A 1 103 ? 11.414 4.678 -19.079 1.00 91.50 103 CYS A O 1
ATOM 831 N N . TYR A 1 104 ? 11.254 2.586 -19.900 1.00 88.56 104 TYR A N 1
ATOM 832 C CA . TYR A 1 104 ? 12.448 2.599 -20.716 1.00 88.56 104 TYR A CA 1
ATOM 833 C C . TYR A 1 104 ? 12.189 3.482 -21.936 1.00 88.56 104 TYR A C 1
ATOM 835 O O . TYR A 1 104 ? 11.567 3.067 -22.913 1.00 88.56 104 TYR A O 1
ATOM 843 N N . LYS A 1 105 ? 12.595 4.746 -21.840 1.00 84.00 105 LYS A N 1
ATOM 844 C CA . LYS A 1 105 ? 12.742 5.598 -23.011 1.00 84.00 105 LYS A CA 1
ATOM 845 C C . LYS A 1 105 ? 14.109 5.253 -23.573 1.00 84.00 105 LYS A C 1
ATOM 847 O O . LYS A 1 105 ? 15.112 5.564 -22.945 1.00 84.00 105 LYS A O 1
ATOM 852 N N . GLU A 1 106 ? 14.136 4.541 -24.696 1.00 73.06 106 GLU A N 1
ATOM 853 C CA . GLU A 1 106 ? 15.333 4.536 -25.530 1.00 73.06 106 GLU A CA 1
ATOM 854 C C . GLU A 1 106 ? 15.575 6.005 -25.863 1.00 73.06 106 GLU A C 1
ATOM 856 O O . GLU A 1 106 ? 14.784 6.609 -26.597 1.00 73.06 106 GLU A O 1
ATOM 861 N N . ASP A 1 107 ? 16.585 6.600 -25.231 1.00 64.19 107 ASP A N 1
ATOM 862 C CA . ASP A 1 107 ? 17.110 7.897 -25.618 1.00 64.19 107 ASP A CA 1
ATOM 863 C C . ASP A 1 107 ? 17.680 7.706 -27.024 1.00 64.19 107 ASP A C 1
ATOM 865 O O . ASP A 1 107 ? 18.872 7.508 -27.224 1.00 64.19 107 ASP A O 1
ATOM 869 N N . ASN A 1 108 ? 16.794 7.720 -28.020 1.00 54.69 108 ASN A N 1
ATOM 870 C CA . ASN A 1 108 ? 17.097 7.700 -29.447 1.00 54.69 108 ASN A CA 1
ATOM 871 C C . ASN A 1 108 ? 17.730 9.031 -29.887 1.00 54.69 108 ASN A C 1
ATOM 873 O O . ASN A 1 108 ? 17.523 9.480 -31.011 1.00 54.69 108 ASN A O 1
ATOM 877 N N . ASN A 1 109 ? 18.517 9.655 -29.012 1.00 53.16 109 ASN A N 1
ATOM 878 C CA . ASN A 1 109 ? 19.556 10.585 -29.406 1.00 53.16 109 ASN A CA 1
ATOM 879 C C . ASN A 1 109 ? 20.768 9.744 -29.820 1.00 53.16 109 ASN A C 1
ATOM 881 O O . ASN A 1 109 ? 21.812 9.754 -29.174 1.00 53.16 109 ASN A O 1
ATOM 885 N N . ASP A 1 110 ? 20.612 9.022 -30.930 1.00 54.06 110 ASP A N 1
ATOM 886 C CA . ASP A 1 110 ? 21.723 8.661 -31.811 1.00 54.06 110 ASP A CA 1
ATOM 887 C C . ASP A 1 110 ? 22.172 9.940 -32.543 1.00 54.06 110 ASP A C 1
ATOM 889 O O . ASP A 1 110 ? 22.109 10.061 -33.764 1.00 54.06 110 ASP A O 1
ATOM 893 N N . ASP A 1 111 ? 22.547 10.954 -31.758 1.00 54.50 111 ASP A N 1
ATOM 894 C CA . ASP A 1 111 ? 23.416 12.015 -32.224 1.00 54.50 111 ASP A CA 1
ATOM 895 C C . ASP A 1 111 ? 24.804 11.393 -32.200 1.00 54.50 111 ASP A C 1
ATOM 897 O O . ASP A 1 111 ? 25.473 11.333 -31.168 1.00 54.50 111 ASP A O 1
ATOM 901 N N . THR A 1 112 ? 25.202 10.860 -33.350 1.00 57.31 112 THR A N 1
ATOM 902 C CA . THR A 1 112 ? 26.571 10.482 -33.682 1.00 57.31 112 THR A CA 1
ATOM 903 C C . THR A 1 112 ? 27.517 11.634 -33.332 1.00 57.31 112 THR A C 1
ATOM 905 O O . THR A 1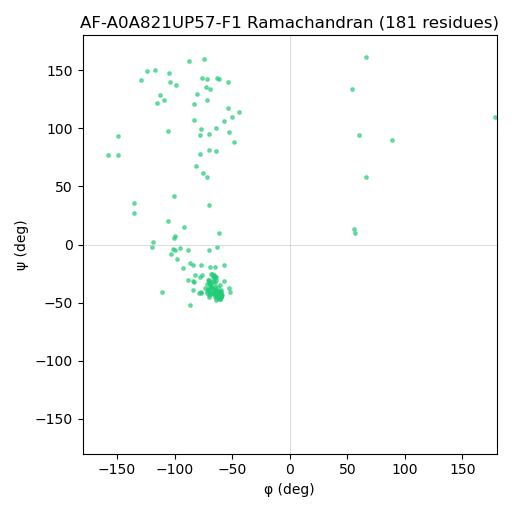 112 ? 27.785 12.508 -34.158 1.00 57.31 112 THR A O 1
ATOM 908 N N . LEU A 1 113 ? 27.998 11.667 -32.088 1.00 51.38 113 LEU A N 1
ATOM 909 C CA . LEU A 1 113 ? 29.023 12.593 -31.636 1.00 51.38 113 LEU A CA 1
ATOM 910 C C . LEU A 1 113 ? 30.362 12.080 -32.156 1.00 51.38 113 LEU A C 1
ATOM 912 O O . LEU A 1 113 ? 30.966 11.156 -31.611 1.00 51.38 113 LEU A O 1
ATOM 916 N N . ASP A 1 114 ? 30.785 12.692 -33.256 1.00 57.09 114 ASP A N 1
ATOM 917 C CA . ASP A 1 114 ? 32.149 12.672 -33.762 1.00 57.09 114 ASP A CA 1
ATOM 918 C C . ASP A 1 114 ? 33.123 13.034 -32.623 1.00 57.09 114 ASP A C 1
ATOM 920 O O . ASP A 1 114 ? 33.142 14.154 -32.106 1.00 57.09 114 ASP A O 1
ATOM 924 N N . LEU A 1 115 ? 33.892 12.038 -32.177 1.00 56.91 115 LEU A N 1
ATOM 925 C CA . LEU A 1 115 ? 34.870 12.150 -31.100 1.00 56.91 115 LEU A CA 1
ATOM 926 C C . LEU A 1 115 ? 36.139 12.831 -31.617 1.00 56.91 115 LEU A C 1
ATOM 928 O O . LEU A 1 115 ? 37.163 12.185 -31.848 1.00 56.91 115 LEU A O 1
ATOM 932 N N . SER A 1 116 ? 36.092 14.151 -31.762 1.00 60.53 116 SER A N 1
ATOM 933 C CA . SER A 1 116 ? 37.295 14.949 -31.997 1.00 60.53 116 SER A CA 1
ATOM 934 C C . SER A 1 116 ? 37.202 16.363 -31.411 1.00 60.53 116 SER A C 1
ATOM 936 O O . SER A 1 116 ? 36.996 17.344 -32.111 1.00 60.53 116 SER A O 1
ATOM 938 N N . SER A 1 117 ? 37.378 16.487 -30.091 1.00 50.16 117 SER A N 1
ATOM 939 C CA . SER A 1 117 ? 38.121 17.586 -29.422 1.00 50.16 117 SER A CA 1
ATOM 940 C C . SER A 1 117 ? 38.053 17.390 -27.901 1.00 50.16 117 SER A C 1
ATOM 942 O O . SER A 1 117 ? 36.995 17.228 -27.311 1.00 50.16 117 SER A O 1
ATOM 944 N N . GLU A 1 118 ? 39.170 17.038 -27.271 1.00 56.53 118 GLU A N 1
ATOM 945 C CA . GLU A 1 118 ? 40.075 17.963 -26.570 1.00 56.53 118 GLU A CA 1
ATOM 946 C C . GLU A 1 118 ? 39.452 18.744 -25.398 1.00 56.53 118 GLU A C 1
ATOM 948 O O . GLU A 1 118 ? 38.935 19.839 -25.553 1.00 56.53 118 GLU A O 1
ATOM 953 N N . ARG A 1 119 ? 39.647 18.148 -24.210 1.00 59.91 119 ARG A N 1
ATOM 954 C CA . ARG A 1 119 ? 40.077 18.730 -22.922 1.00 59.91 119 ARG A CA 1
ATOM 955 C C . ARG A 1 119 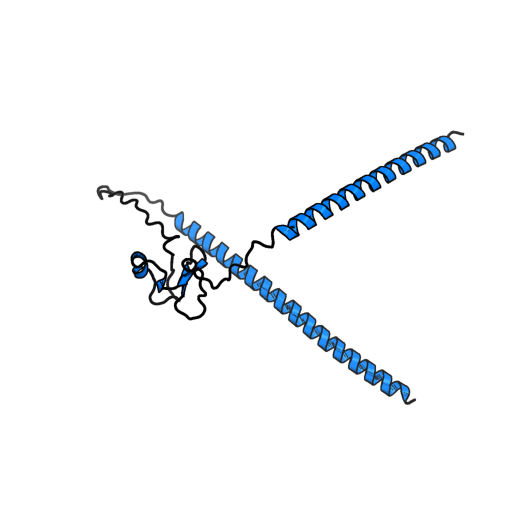? 39.314 19.926 -22.322 1.00 59.91 119 ARG A C 1
ATOM 957 O O . ARG A 1 119 ? 39.231 21.005 -22.888 1.00 59.91 119 ARG A O 1
ATOM 964 N N . ASN A 1 120 ? 39.066 19.734 -21.022 1.00 55.47 120 ASN A N 1
ATOM 965 C CA . ASN A 1 120 ? 38.811 20.701 -19.949 1.00 55.47 120 ASN A CA 1
ATOM 966 C C . ASN A 1 120 ? 37.354 21.119 -19.730 1.00 55.47 120 ASN A C 1
ATOM 968 O O . ASN A 1 120 ? 36.915 22.169 -20.186 1.00 55.47 120 ASN A O 1
ATOM 972 N N . SER A 1 121 ? 36.672 20.374 -18.861 1.00 49.47 121 SER A N 1
ATOM 973 C CA . SER A 1 121 ? 35.653 20.955 -17.983 1.00 49.47 121 SER A CA 1
ATOM 974 C C . SER 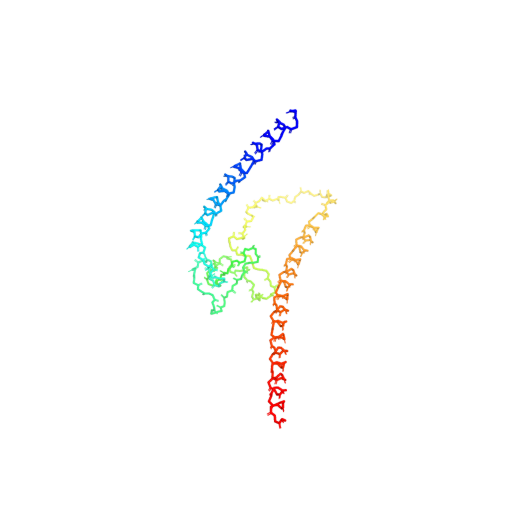A 1 121 ? 35.582 20.172 -16.670 1.00 49.47 121 SER A C 1
ATOM 976 O O . SER A 1 121 ? 34.913 19.146 -16.557 1.00 49.47 121 SER A O 1
ATOM 978 N N . GLU A 1 122 ? 36.329 20.666 -15.685 1.00 60.97 122 GLU A N 1
ATOM 979 C CA . GLU A 1 122 ? 36.176 20.366 -14.263 1.00 60.97 122 GLU A CA 1
ATOM 980 C C . GLU A 1 122 ? 34.874 21.015 -13.762 1.00 60.97 122 GLU A C 1
ATOM 982 O O . GLU A 1 122 ? 34.905 22.117 -13.229 1.00 60.97 122 GLU A O 1
ATOM 987 N N . ASP A 1 123 ? 33.719 20.383 -13.979 1.00 59.44 123 ASP A N 1
ATOM 988 C CA . ASP A 1 123 ? 32.463 20.799 -13.330 1.00 59.44 123 ASP A CA 1
ATOM 989 C C . ASP A 1 123 ? 31.449 19.639 -13.308 1.00 59.44 123 ASP A C 1
ATOM 991 O O . ASP A 1 123 ? 30.566 19.534 -14.152 1.00 59.44 123 ASP A O 1
ATOM 995 N N . SER A 1 124 ? 31.642 18.676 -12.399 1.00 57.00 124 SER A N 1
ATOM 996 C CA . SER A 1 124 ? 30.818 17.448 -12.309 1.00 57.00 124 SER A CA 1
ATOM 997 C C . SER A 1 124 ? 30.402 17.097 -10.873 1.00 57.00 124 SER A C 1
ATOM 999 O O . SER A 1 124 ? 30.322 15.932 -10.489 1.00 57.00 124 SER A O 1
ATOM 1001 N N . GLY A 1 125 ? 30.134 18.116 -10.050 1.00 59.69 125 GLY A N 1
ATOM 1002 C CA . GLY A 1 125 ? 29.709 17.937 -8.656 1.00 59.69 125 GLY A CA 1
ATOM 1003 C C . GLY A 1 125 ? 28.199 17.758 -8.427 1.00 59.69 125 GLY A C 1
ATOM 1004 O O . GLY A 1 125 ? 27.814 17.310 -7.350 1.00 59.69 125 GLY A O 1
ATOM 1005 N N . ASP A 1 126 ? 27.333 18.088 -9.392 1.00 72.81 126 ASP A N 1
ATOM 1006 C CA . ASP A 1 126 ? 25.889 18.275 -9.128 1.00 72.81 126 ASP A CA 1
ATOM 1007 C C . ASP A 1 126 ? 25.061 16.969 -9.136 1.00 72.81 126 ASP A C 1
ATOM 1009 O O . ASP A 1 126 ? 24.106 16.811 -8.372 1.00 72.81 126 ASP A O 1
ATOM 1013 N N . ASP A 1 127 ? 25.443 15.967 -9.930 1.00 79.06 127 ASP A N 1
ATOM 1014 C CA . ASP A 1 127 ? 24.592 14.776 -10.105 1.00 79.06 127 ASP A CA 1
ATOM 1015 C C . ASP A 1 127 ? 24.635 13.809 -8.912 1.00 79.06 127 ASP A C 1
ATOM 1017 O O . ASP A 1 127 ? 23.657 13.114 -8.620 1.00 79.06 127 ASP A O 1
ATOM 1021 N N . THR A 1 128 ? 25.737 13.803 -8.156 1.00 81.38 128 THR A N 1
ATOM 1022 C CA . THR A 1 128 ? 25.849 12.975 -6.943 1.00 81.38 128 THR A CA 1
ATOM 1023 C C . THR A 1 128 ? 24.962 13.485 -5.806 1.00 81.38 128 THR A C 1
ATOM 1025 O O . THR A 1 128 ? 24.396 12.677 -5.064 1.00 81.38 128 THR A O 1
ATOM 1028 N N . GLN A 1 129 ? 24.769 14.804 -5.707 1.00 85.31 129 GLN A N 1
ATOM 1029 C CA . GLN A 1 129 ? 23.926 15.416 -4.682 1.00 85.31 129 GLN A CA 1
ATOM 1030 C C . GLN A 1 129 ? 22.443 15.099 -4.921 1.00 85.31 129 GLN A C 1
ATOM 1032 O O . GLN A 1 129 ? 21.748 14.686 -3.993 1.00 85.31 129 GLN A O 1
ATOM 1037 N N . LYS A 1 130 ? 21.974 15.172 -6.176 1.00 85.75 130 LYS A N 1
ATOM 1038 C CA . LYS A 1 130 ? 20.590 14.808 -6.540 1.00 85.75 130 LYS A CA 1
ATOM 1039 C C . LYS A 1 130 ? 20.265 13.349 -6.228 1.00 85.75 130 LYS A C 1
ATOM 1041 O O . LYS A 1 130 ? 19.176 13.052 -5.734 1.00 85.75 130 LYS A O 1
ATOM 1046 N N . LEU A 1 131 ? 21.205 12.435 -6.480 1.00 87.38 131 LEU A N 1
ATOM 1047 C CA . LEU A 1 131 ? 21.026 11.022 -6.145 1.00 87.38 131 LEU A CA 1
ATOM 1048 C C . LEU A 1 131 ? 20.920 10.818 -4.626 1.00 87.38 131 LEU A C 1
ATOM 1050 O O . LEU A 1 131 ? 20.077 10.045 -4.165 1.00 87.38 131 LEU A O 1
ATOM 1054 N N . TYR A 1 132 ? 21.747 11.518 -3.845 1.00 87.00 132 TYR A N 1
ATOM 1055 C CA . TYR A 1 132 ? 21.699 11.438 -2.388 1.00 87.00 132 TYR A CA 1
ATOM 1056 C C . TYR A 1 132 ? 20.359 11.942 -1.839 1.00 87.00 132 TYR A C 1
ATOM 1058 O O . TYR A 1 132 ? 19.733 11.248 -1.034 1.00 87.00 132 TYR A O 1
ATOM 1066 N N . ASP A 1 133 ? 19.873 13.081 -2.332 1.00 86.81 133 ASP A N 1
ATOM 1067 C CA . ASP A 1 133 ? 18.599 13.660 -1.902 1.00 86.81 133 ASP A CA 1
ATOM 1068 C C . ASP A 1 133 ? 17.416 12.728 -2.227 1.00 86.81 133 ASP A C 1
ATOM 1070 O O . ASP A 1 133 ? 16.591 12.450 -1.352 1.00 86.81 133 ASP A O 1
ATOM 1074 N N . MET A 1 134 ? 17.392 12.113 -3.419 1.00 87.50 134 MET A N 1
ATOM 1075 C CA . MET A 1 134 ? 16.380 11.104 -3.773 1.00 87.50 134 MET A CA 1
ATOM 1076 C C . MET A 1 134 ? 16.405 9.876 -2.847 1.00 87.50 134 MET A C 1
ATOM 1078 O O . MET A 1 134 ? 15.354 9.373 -2.438 1.00 87.50 134 MET A O 1
ATOM 1082 N N . ILE A 1 135 ? 17.594 9.376 -2.492 1.00 88.94 135 ILE A N 1
ATOM 1083 C CA . ILE A 1 135 ? 17.731 8.224 -1.586 1.00 88.94 135 ILE A CA 1
ATOM 1084 C C . ILE A 1 135 ? 17.238 8.580 -0.178 1.00 88.94 135 ILE A C 1
ATOM 1086 O O . ILE A 1 135 ? 16.592 7.754 0.477 1.00 88.94 135 ILE A O 1
ATOM 1090 N N . VAL A 1 136 ? 17.538 9.789 0.302 1.00 91.12 136 VAL A N 1
ATOM 1091 C CA . VAL A 1 136 ? 17.109 10.267 1.622 1.00 91.12 136 VAL A CA 1
ATOM 1092 C C . VAL A 1 136 ? 15.588 10.397 1.684 1.00 91.12 136 VAL A C 1
ATOM 1094 O O . VAL A 1 136 ? 14.978 9.899 2.636 1.00 91.12 136 VAL A O 1
ATOM 1097 N N . GLU A 1 137 ? 14.955 10.974 0.661 1.00 87.06 137 GLU A N 1
ATOM 1098 C CA . GLU A 1 137 ? 13.493 11.077 0.589 1.00 87.06 137 GLU A CA 1
ATOM 1099 C C . GLU A 1 137 ? 12.820 9.698 0.587 1.00 87.06 137 GLU A C 1
ATOM 1101 O O . GLU A 1 137 ? 11.880 9.458 1.353 1.00 87.06 137 GLU A O 1
ATOM 1106 N N . HIS A 1 138 ? 13.350 8.751 -0.193 1.00 86.81 138 HIS A N 1
ATOM 1107 C CA . HIS A 1 138 ? 12.807 7.396 -0.257 1.00 86.81 138 HIS A CA 1
ATOM 1108 C C . HIS A 1 138 ? 12.947 6.642 1.080 1.00 86.81 138 HIS A C 1
ATOM 1110 O O . HIS A 1 138 ? 12.022 5.949 1.516 1.00 86.81 138 HIS A O 1
ATOM 1116 N N . LYS A 1 139 ? 14.077 6.807 1.784 1.00 88.12 139 LYS A N 1
ATOM 1117 C CA . LYS A 1 139 ? 14.285 6.215 3.119 1.00 88.12 139 LYS A CA 1
ATOM 1118 C C . LYS A 1 139 ? 13.350 6.813 4.169 1.00 88.12 139 LYS A C 1
ATOM 1120 O O . LYS A 1 139 ? 12.778 6.060 4.959 1.00 88.12 139 LYS A O 1
ATOM 1125 N N . ASN A 1 140 ? 13.157 8.131 4.166 1.00 88.50 140 ASN A N 1
ATOM 1126 C CA . ASN A 1 140 ? 12.259 8.802 5.108 1.00 88.50 140 ASN A CA 1
ATOM 1127 C C . ASN A 1 140 ? 10.807 8.356 4.917 1.00 88.50 140 ASN A C 1
ATOM 1129 O O . ASN A 1 140 ? 10.120 8.062 5.897 1.00 88.50 140 ASN A O 1
ATOM 1133 N N . PHE A 1 141 ? 10.359 8.219 3.667 1.00 89.56 141 PHE A N 1
ATOM 1134 C CA . PHE A 1 141 ? 9.029 7.694 3.362 1.00 89.56 141 PHE A CA 1
ATOM 1135 C C . PHE A 1 141 ? 8.836 6.266 3.898 1.00 89.56 141 PHE A C 1
ATOM 1137 O O . PHE A 1 141 ? 7.820 5.959 4.529 1.00 89.56 141 PHE A O 1
ATOM 1144 N N . PHE A 1 142 ? 9.834 5.396 3.713 1.00 90.31 142 PHE A N 1
ATOM 1145 C CA . PHE A 1 142 ? 9.780 4.025 4.217 1.00 90.31 142 PHE A CA 1
ATOM 1146 C C . PHE A 1 142 ? 9.731 3.965 5.753 1.00 90.31 142 PHE A C 1
ATOM 1148 O O . PHE A 1 142 ? 8.933 3.210 6.314 1.00 90.31 142 PHE A O 1
ATOM 1155 N N . LEU A 1 143 ? 10.537 4.782 6.441 1.00 92.94 143 LEU A N 1
ATOM 1156 C CA . LEU A 1 143 ? 10.557 4.848 7.906 1.00 92.94 143 LEU A CA 1
ATOM 1157 C C . LEU A 1 143 ? 9.240 5.373 8.486 1.00 92.94 143 LEU A C 1
ATOM 1159 O O . LEU A 1 143 ? 8.751 4.811 9.465 1.00 92.94 143 LEU A O 1
ATOM 1163 N N . LEU A 1 144 ? 8.631 6.387 7.865 1.00 92.50 144 LEU A N 1
ATOM 1164 C CA . LEU A 1 144 ? 7.313 6.888 8.265 1.00 92.50 144 LEU A CA 1
ATOM 1165 C C . LEU A 1 144 ? 6.237 5.807 8.113 1.00 92.50 144 LEU A C 1
ATOM 1167 O O . LEU A 1 144 ? 5.483 5.557 9.051 1.00 92.50 144 LEU A O 1
ATOM 1171 N N . SER A 1 145 ? 6.227 5.085 6.987 1.00 89.31 145 SER A N 1
ATOM 1172 C CA . SER A 1 145 ? 5.291 3.972 6.785 1.00 89.31 145 SER A CA 1
ATOM 1173 C C . SER A 1 145 ? 5.487 2.843 7.806 1.00 89.31 145 SER A C 1
ATOM 1175 O O . SER A 1 145 ? 4.520 2.212 8.244 1.00 89.31 145 SER A O 1
ATOM 1177 N N . LEU A 1 146 ? 6.734 2.567 8.202 1.00 92.50 146 LEU A N 1
ATOM 1178 C CA . LEU A 1 146 ? 7.038 1.570 9.227 1.00 92.50 146 LEU A CA 1
ATOM 1179 C C . LEU A 1 146 ? 6.572 2.028 10.618 1.00 92.50 146 LEU A C 1
ATOM 1181 O O . LEU A 1 146 ? 6.001 1.226 11.356 1.00 92.50 146 LEU A O 1
ATOM 1185 N N . LEU A 1 147 ? 6.766 3.307 10.952 1.00 95.81 147 LEU A N 1
ATOM 1186 C CA . LEU A 1 147 ? 6.320 3.908 12.211 1.00 95.81 147 LEU A CA 1
ATOM 1187 C C . LEU A 1 147 ? 4.795 3.906 12.341 1.00 95.81 147 LEU A C 1
ATOM 1189 O O . LEU A 1 147 ? 4.287 3.526 13.391 1.00 95.81 147 LEU A O 1
ATOM 1193 N N . GLU A 1 148 ? 4.057 4.246 11.282 1.00 94.69 148 GLU A N 1
ATOM 1194 C CA . GLU A 1 148 ? 2.587 4.184 11.284 1.00 94.69 148 GLU A CA 1
ATOM 1195 C C . GLU A 1 148 ? 2.078 2.766 11.560 1.00 94.69 148 GLU A C 1
ATOM 1197 O O . GLU A 1 148 ? 1.184 2.559 12.384 1.00 94.69 148 GLU A O 1
ATOM 1202 N N . LYS A 1 149 ? 2.690 1.760 10.921 1.00 93.56 149 LYS A N 1
ATOM 1203 C CA . LYS A 1 149 ? 2.361 0.352 11.179 1.00 93.56 149 LYS A CA 1
ATOM 1204 C C . LYS A 1 149 ? 2.709 -0.044 12.609 1.00 93.56 149 LYS A C 1
ATOM 1206 O O . LYS A 1 149 ? 1.914 -0.723 13.251 1.00 93.56 149 LYS A O 1
ATOM 1211 N N . ALA A 1 150 ? 3.868 0.375 13.115 1.00 95.00 150 ALA A N 1
ATOM 1212 C CA . ALA A 1 150 ? 4.282 0.086 14.483 1.00 95.00 150 ALA A CA 1
ATOM 1213 C C . ALA A 1 150 ? 3.309 0.689 15.507 1.00 95.00 150 ALA A C 1
ATOM 1215 O O . ALA A 1 150 ? 2.883 -0.019 16.417 1.00 95.00 150 ALA A O 1
ATOM 1216 N N . LEU A 1 151 ? 2.895 1.949 15.330 1.00 96.00 151 LEU A N 1
ATOM 1217 C CA . LEU A 1 151 ? 1.908 2.608 16.192 1.00 96.00 151 LEU A CA 1
ATOM 1218 C C . LEU A 1 151 ? 0.571 1.864 16.198 1.00 96.00 151 LEU A C 1
ATOM 1220 O O . LEU A 1 151 ? 0.028 1.604 17.268 1.00 96.00 151 LEU A O 1
ATOM 1224 N N . PHE A 1 152 ? 0.095 1.424 15.030 1.00 95.06 152 PHE A N 1
ATOM 1225 C CA . PHE A 1 152 ? -1.112 0.604 14.940 1.00 95.06 152 PHE A CA 1
ATOM 1226 C C . PHE A 1 152 ? -0.988 -0.706 15.740 1.00 95.06 152 PHE A C 1
ATOM 1228 O O . PHE A 1 152 ? -1.898 -1.076 16.481 1.00 95.06 152 PHE A O 1
ATOM 1235 N N . TYR A 1 153 ? 0.152 -1.399 15.649 1.00 94.75 153 TYR A N 1
ATOM 1236 C CA . TYR A 1 153 ? 0.395 -2.600 16.456 1.00 94.75 153 TYR A CA 1
ATOM 1237 C C . TYR A 1 153 ? 0.426 -2.299 17.959 1.00 94.75 153 TYR A C 1
ATOM 1239 O O . TYR A 1 153 ? -0.135 -3.070 18.739 1.00 94.75 153 TYR A O 1
ATOM 1247 N N . PHE A 1 154 ? 1.034 -1.185 18.372 1.00 95.44 154 PHE A N 1
ATOM 1248 C CA . PHE A 1 154 ? 1.044 -0.769 19.775 1.00 95.44 154 PHE A CA 1
ATOM 1249 C C . PHE A 1 154 ? -0.365 -0.493 20.305 1.00 95.44 154 PHE A C 1
ATOM 1251 O O . PHE A 1 154 ? -0.688 -0.958 21.396 1.00 95.44 154 PHE A O 1
ATOM 1258 N N . GLU A 1 155 ? -1.222 0.184 19.538 1.00 95.25 155 GLU A N 1
ATOM 1259 C CA . GLU A 1 155 ? -2.619 0.419 19.926 1.00 95.25 155 GLU A CA 1
ATOM 1260 C C . GLU A 1 155 ? -3.386 -0.894 20.113 1.00 95.25 155 GLU A C 1
ATOM 1262 O O . GLU A 1 155 ? -4.072 -1.081 21.119 1.00 95.25 155 GLU A O 1
ATOM 1267 N N . VAL A 1 156 ? -3.222 -1.846 19.191 1.00 95.81 156 VAL A N 1
ATOM 1268 C CA . VAL A 1 156 ? -3.868 -3.163 19.286 1.00 95.81 156 VAL A CA 1
ATOM 1269 C C . VAL A 1 156 ? -3.386 -3.929 20.521 1.00 95.81 156 VAL A C 1
ATOM 1271 O O . VAL A 1 156 ? -4.204 -4.459 21.275 1.00 95.81 156 VAL A O 1
ATOM 1274 N N . ILE A 1 157 ? -2.074 -3.961 20.773 1.00 96.81 157 ILE A N 1
ATOM 1275 C CA . ILE A 1 157 ? -1.495 -4.617 21.958 1.00 96.81 157 ILE A CA 1
ATOM 1276 C C . ILE A 1 157 ? -2.000 -3.957 23.246 1.00 96.81 157 ILE A C 1
ATOM 1278 O O . ILE A 1 157 ? -2.325 -4.653 24.213 1.00 96.81 157 ILE A O 1
ATOM 1282 N N . PHE A 1 158 ? -2.101 -2.628 23.260 1.00 97.00 158 PHE A N 1
ATOM 1283 C CA . PHE A 1 158 ? -2.593 -1.869 24.403 1.00 97.00 158 PHE A CA 1
ATOM 1284 C C . PHE A 1 158 ? -4.057 -2.203 24.701 1.00 97.00 158 PHE A C 1
ATOM 1286 O O . PHE A 1 158 ? -4.383 -2.550 25.834 1.00 97.00 158 PHE A O 1
ATOM 1293 N N . ILE A 1 159 ? -4.927 -2.210 23.685 1.00 97.31 159 ILE A N 1
ATOM 1294 C CA . ILE A 1 159 ? -6.344 -2.578 23.828 1.00 97.31 159 ILE A CA 1
ATOM 1295 C C . ILE A 1 159 ? -6.491 -4.009 24.363 1.00 97.31 159 ILE A C 1
ATOM 1297 O O . ILE A 1 159 ? -7.260 -4.244 25.298 1.00 97.31 159 ILE A O 1
ATOM 1301 N N . ILE A 1 160 ? -5.730 -4.962 23.815 1.00 97.19 160 ILE A N 1
ATOM 1302 C CA . ILE A 1 160 ? -5.744 -6.360 24.271 1.00 97.19 160 ILE A CA 1
ATOM 1303 C C . ILE A 1 160 ? -5.309 -6.453 25.740 1.00 97.19 160 ILE A C 1
ATOM 1305 O O . ILE A 1 160 ? -5.976 -7.106 26.543 1.00 97.19 160 ILE A O 1
ATOM 1309 N N . SER A 1 161 ? -4.231 -5.765 26.115 1.00 97.56 161 SER A N 1
ATOM 1310 C CA . SER A 1 161 ? -3.726 -5.756 27.493 1.00 97.56 161 SER A CA 1
ATOM 1311 C C . SER A 1 161 ? -4.747 -5.161 28.468 1.00 97.56 161 SER A C 1
ATOM 1313 O O . SER A 1 161 ? -5.009 -5.744 29.521 1.00 97.56 161 SER A O 1
ATOM 1315 N N . PHE A 1 162 ? -5.392 -4.050 28.098 1.00 97.50 162 PHE A N 1
ATOM 1316 C CA . PHE A 1 162 ? -6.462 -3.435 28.890 1.00 97.50 162 PHE A CA 1
ATOM 1317 C C . PHE A 1 162 ? -7.657 -4.368 29.076 1.00 97.50 162 PHE A C 1
ATOM 1319 O O . PHE A 1 162 ? -8.187 -4.478 30.182 1.00 97.50 162 PHE A O 1
ATOM 1326 N N . TYR A 1 163 ? -8.054 -5.081 28.023 1.00 97.88 163 TYR A N 1
ATOM 1327 C CA . TYR A 1 163 ? -9.130 -6.062 28.096 1.00 97.88 163 TYR A CA 1
ATOM 1328 C C . TYR A 1 163 ? -8.822 -7.179 29.105 1.00 97.88 163 TYR A C 1
ATOM 1330 O O . TYR A 1 163 ? -9.673 -7.515 29.933 1.00 97.88 163 TYR A O 1
ATOM 1338 N N . PHE A 1 164 ? -7.599 -7.723 29.094 1.00 97.88 164 PHE A N 1
ATOM 1339 C CA . PHE A 1 164 ? -7.190 -8.750 30.058 1.00 97.88 164 PHE A CA 1
ATOM 1340 C C . PHE A 1 164 ? -7.153 -8.228 31.498 1.00 97.88 164 PHE A C 1
ATOM 1342 O O . PHE A 1 164 ? -7.655 -8.905 32.396 1.00 97.88 164 PHE A O 1
ATOM 1349 N N . MET A 1 165 ? -6.635 -7.016 31.715 1.00 97.69 165 MET A N 1
ATOM 1350 C CA . MET A 1 165 ? -6.622 -6.376 33.036 1.00 97.69 165 MET A CA 1
ATOM 1351 C C . MET A 1 165 ? -8.041 -6.165 33.577 1.00 97.69 165 MET A C 1
ATOM 1353 O O . MET A 1 165 ? -8.329 -6.497 34.726 1.00 97.69 165 MET A O 1
ATOM 1357 N N . PHE A 1 166 ? -8.958 -5.680 32.736 1.00 97.69 166 PHE A N 1
ATOM 1358 C CA . PHE A 1 166 ? -10.352 -5.464 33.122 1.00 97.69 166 PHE A CA 1
ATOM 1359 C C . PHE A 1 166 ? -11.074 -6.781 33.435 1.00 97.69 166 PHE A C 1
ATOM 1361 O O . PHE A 1 166 ? -11.816 -6.883 34.411 1.00 97.69 166 PHE A O 1
ATOM 1368 N N . LYS A 1 167 ? -10.812 -7.828 32.645 1.00 97.81 167 LYS A N 1
ATOM 1369 C CA . LYS A 1 167 ? -11.356 -9.168 32.886 1.00 97.81 167 LYS A CA 1
ATOM 1370 C C . LYS A 1 167 ? -10.865 -9.755 34.213 1.00 97.81 167 LYS A C 1
ATOM 1372 O O . LYS A 1 167 ? -11.666 -10.326 34.956 1.00 97.81 167 LYS A O 1
ATOM 1377 N N . ALA A 1 168 ? -9.582 -9.593 34.533 1.00 97.69 168 ALA A N 1
ATOM 1378 C CA . ALA A 1 168 ? -9.023 -10.021 35.813 1.00 97.69 168 ALA A CA 1
ATOM 1379 C C . ALA A 1 168 ? -9.673 -9.271 36.989 1.00 97.69 168 ALA A C 1
ATOM 1381 O O . ALA A 1 168 ? -10.095 -9.900 37.959 1.00 97.69 168 ALA A O 1
ATOM 1382 N N . LEU A 1 169 ? -9.841 -7.949 36.869 1.00 97.81 169 LEU A N 1
ATOM 1383 C CA . LEU A 1 169 ? -10.496 -7.127 37.888 1.00 97.81 169 LEU A CA 1
ATOM 1384 C C . LEU A 1 169 ? -11.948 -7.562 38.137 1.00 97.81 169 LEU A C 1
ATOM 1386 O O . LEU A 1 169 ? -12.336 -7.763 39.286 1.00 97.81 169 LEU A O 1
ATOM 1390 N N . ASN A 1 170 ? -12.729 -7.776 37.075 1.00 97.06 170 ASN A N 1
ATOM 1391 C CA . ASN A 1 170 ? -14.108 -8.258 37.201 1.00 97.06 170 ASN A CA 1
ATOM 1392 C C . ASN A 1 170 ? -14.177 -9.621 37.895 1.00 97.06 170 ASN A C 1
ATOM 1394 O O . ASN A 1 170 ? -15.038 -9.831 38.745 1.00 97.06 170 ASN A O 1
ATOM 1398 N N . THR A 1 171 ? -13.234 -10.518 37.595 1.00 97.38 171 THR A N 1
ATOM 1399 C CA . THR A 1 171 ? -13.154 -11.831 38.253 1.00 97.38 171 THR A CA 1
ATOM 1400 C C . THR A 1 171 ? -12.899 -11.681 39.758 1.00 97.38 171 THR A C 1
ATOM 1402 O O . THR A 1 171 ? -13.540 -12.350 40.565 1.00 97.38 171 THR A O 1
ATOM 1405 N N . HIS A 1 172 ? -12.015 -10.763 40.162 1.00 96.62 172 HIS A N 1
ATOM 1406 C CA . HIS A 1 172 ? -11.775 -10.467 41.578 1.00 96.62 172 HIS A CA 1
ATOM 1407 C C . HIS A 1 172 ? -13.003 -9.872 42.278 1.00 96.62 172 HIS A C 1
ATOM 1409 O O . HIS A 1 172 ? -13.313 -10.274 43.400 1.00 96.62 172 HIS A O 1
ATOM 1415 N N . ILE A 1 173 ? -13.719 -8.956 41.619 1.00 96.75 173 ILE A N 1
ATOM 1416 C CA . ILE A 1 173 ? -14.953 -8.363 42.152 1.00 96.75 173 ILE A CA 1
ATOM 1417 C C . ILE A 1 173 ? -16.024 -9.443 42.353 1.00 96.75 173 ILE A C 1
ATOM 1419 O O . ILE A 1 173 ? -16.651 -9.486 43.410 1.00 96.75 173 ILE A O 1
ATOM 1423 N N . GLU A 1 174 ? -16.211 -10.350 41.391 1.00 96.50 174 GLU A N 1
ATOM 1424 C CA . GLU A 1 174 ? -17.166 -11.459 41.521 1.00 96.50 174 GLU A CA 1
ATOM 1425 C C . GLU A 1 174 ? -16.839 -12.384 42.698 1.00 96.50 174 GLU A C 1
ATOM 1427 O O . GLU A 1 174 ? -17.742 -12.786 43.437 1.00 96.50 174 GLU A O 1
ATOM 1432 N N . VAL A 1 175 ? -15.557 -12.705 42.903 1.00 96.69 175 VAL A N 1
ATOM 1433 C CA . VAL A 1 175 ? -15.110 -13.501 44.056 1.00 96.69 175 VAL A CA 1
ATOM 1434 C C . VAL A 1 175 ? -15.401 -12.761 45.362 1.00 96.69 175 VAL A C 1
ATOM 1436 O O . VAL A 1 175 ? -15.966 -13.355 46.280 1.00 96.69 175 VAL A O 1
ATOM 1439 N N . TYR A 1 176 ? -15.093 -11.464 45.435 1.00 96.62 176 TYR A N 1
ATOM 1440 C CA . TYR A 1 176 ? -15.334 -10.650 46.629 1.00 96.62 176 TYR A CA 1
ATOM 1441 C C . TYR A 1 176 ? -16.828 -10.566 46.982 1.00 96.62 176 TYR A C 1
ATOM 1443 O O . TYR A 1 176 ? -17.216 -10.782 48.130 1.00 96.62 176 TYR A O 1
ATOM 1451 N N . LEU A 1 177 ? -17.690 -10.353 45.981 1.00 95.50 177 LEU A N 1
ATOM 1452 C CA . LEU A 1 177 ? -19.148 -10.331 46.152 1.00 95.50 177 LEU A CA 1
ATOM 1453 C C . LEU A 1 177 ? -19.733 -11.689 46.564 1.00 95.50 177 LEU A C 1
ATOM 1455 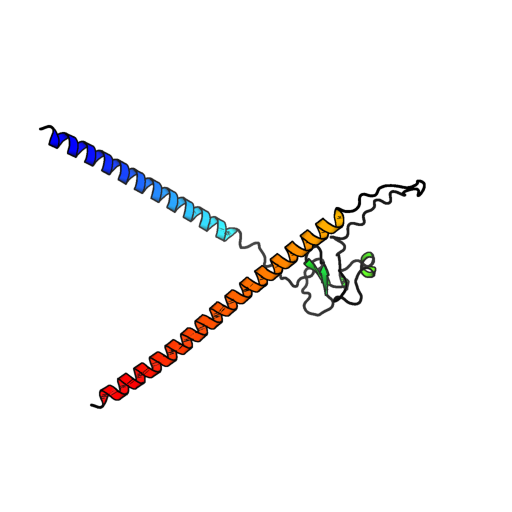O O . LEU A 1 177 ? -20.801 -11.731 47.175 1.00 95.50 177 LEU A O 1
ATOM 1459 N N . ARG A 1 178 ? -19.073 -12.801 46.218 1.00 94.31 178 ARG A N 1
ATOM 1460 C CA . ARG A 1 178 ? -19.500 -14.144 46.629 1.00 94.31 178 ARG A CA 1
ATOM 1461 C C . ARG A 1 178 ? -19.139 -14.429 48.087 1.00 94.31 178 ARG A C 1
ATOM 1463 O O . ARG A 1 178 ? -19.963 -15.001 48.791 1.00 94.31 178 ARG A O 1
ATOM 1470 N N . VAL A 1 179 ? -17.952 -14.015 48.532 1.00 95.75 179 VAL A N 1
ATOM 1471 C CA . VAL A 1 179 ? -17.485 -14.206 49.918 1.00 95.75 179 VAL A CA 1
ATOM 1472 C C . VAL A 1 179 ? -18.255 -13.314 50.899 1.00 95.75 179 VAL A C 1
ATOM 1474 O O . VAL A 1 179 ? -18.631 -13.769 51.970 1.00 95.75 179 VAL A O 1
ATOM 1477 N N . GLY A 1 180 ? -18.586 -12.075 50.525 1.00 88.56 180 GLY A N 1
ATOM 1478 C CA . GLY A 1 180 ? -19.332 -11.161 51.403 1.00 88.56 180 GLY A CA 1
ATOM 1479 C C . GLY A 1 180 ? -20.807 -11.521 51.647 1.00 88.56 180 GLY A C 1
ATOM 1480 O O . GLY A 1 180 ? -21.473 -10.829 52.403 1.00 88.56 180 GLY A O 1
ATOM 1481 N N . LYS A 1 181 ? -21.350 -12.562 50.998 1.00 81.75 181 LYS A N 1
ATOM 1482 C CA . LYS A 1 181 ? -22.743 -13.019 51.186 1.00 81.75 181 LYS A CA 1
ATOM 1483 C C . LYS A 1 181 ? -22.893 -14.164 52.191 1.00 81.75 181 LYS A C 1
ATOM 1485 O O . LYS A 1 181 ? -24.011 -14.624 52.401 1.00 81.75 181 LYS A O 1
ATOM 1490 N N . THR A 1 182 ? -21.791 -14.671 52.737 1.00 81.06 182 THR A N 1
ATOM 1491 C CA . THR A 1 182 ? -21.796 -15.808 53.672 1.00 81.06 182 THR A CA 1
ATOM 1492 C C . THR A 1 182 ? -21.690 -15.407 55.146 1.00 81.06 182 THR A C 1
ATOM 1494 O O . THR A 1 182 ? -21.578 -16.294 55.987 1.00 81.06 182 THR A O 1
ATOM 1497 N N . GLU A 1 183 ? -21.748 -14.110 55.454 1.00 63.91 183 GLU A N 1
ATOM 1498 C CA . GLU A 1 183 ? -21.880 -13.552 56.812 1.00 63.91 183 GLU A CA 1
ATOM 1499 C C . GLU A 1 183 ? -23.301 -13.023 57.040 1.00 63.91 183 GLU A C 1
ATOM 1501 O O . GLU A 1 183 ? -23.826 -13.231 58.157 1.00 63.91 183 GLU A O 1
#

Sequence (183 aa):
MFKEQMSKKELETKAKEEKKKKKEETKLQKEKEKIEKTKRNVNKNSQAVSTNACKVCCKSTKTSNRVVCDMCSAIFHLKCIPAKHQQHVPEDLRIDLFICHVCYKEDNNDDTLDLSSERNSEDSGDDTQKLYDMIVEHKNFFLLSLLEKALFYFEVIFIISFYFMFKALNTHIEVYLRVGKTE

pLDDT: mean 81.91, std 15.38, range [42.91, 97.88]

Mean predicted aligned error: 17.56 Å

Radius of gyration: 34.45 Å; Cα contacts (8 Å, |Δi|>4): 73; chains: 1; bounding box: 77×77×91 Å

Organism: NCBI:txid345717